Protein AF-A0A9P1CCU6-F1 (afdb_monomer_lite)

pLDDT: mean 73.03, std 17.89, range [38.69, 95.25]

Organism: NCBI:txid2562237

Sequence (335 aa):
MAAMAEAVSPSRELHAPKNREGLMDEKALKRANRLAGVGQSVANMDLKAVADAYKSQAGGSGIESAAVAAAALNAALKAQLHGGNVDTEHCVRMATQEVQKAATKKARQAQGEAVIAARVAEAGYEGQARSEALKVAHDAHFARVMHEKTDRLAEDAATKRALREERAAAAAGRRCLSEARARFARHWPSPAIEAQDDGNLPSLLADDPVVRKARALCSGVAQAVSQLEEQNQLLKSKASLQLMNIPRSEPPRERKSPTPFQGPFDNEVDVGGHAAISICRRNRGFHPRAVLHARRPPGSPPVMEARDKEISALCSVLGSNALTFASSSPPRAAL

Secondary structure (DSSP, 8-state):
--------------------TTS--HHHHHHHHHHHHHHHHHHH--HHHHHHHHHHHH---HHHHHHHHHHHHHHHHHHHHHSSS--HHHHHHHHHHHHHHHHHHHHHHHHHHHHHHHHHHT-SHHHHHHHHHHHHHHHHHHHHHHHHHHHHHHHHHHHHHHHHHHHHHHHHHHHHHHHHHHHHTTT-----------S---GGGGS-HHHHHHHHHHHHHHHHHHHHHHHHHHHHHHHHHHHHTS----------PPPP--------------------------PPPP-----PPTTPPPTTTTHHHHHHHHHHHHTTSSS-----PPP----

Radius of gyration: 42.74 Å; chains: 1; bounding box: 88×95×135 Å

Foldseek 3Di:
DDDDDDPDDPDDPPPDPPDPPDDDPVVVVQVVVLVVVLVVLLVPDPLVVQLVVLCVLQVDDSVVSNVLSVVLSVQLNCCSVPDDPDDSVVSNVRSVVSSVVSRVVSVVVVVVVVVVVVLVVLPDPVSVVVVVVVVVVVVVVVVVVVVVVVVVVVVVVVVVVVVVVVVVVVVVVVVVVVVVCVVCVVPDPDPPPPPDDPDDDDPVVVPPPVVVVVVVVVVVVVVVVVVVVVVVVVVVVVVVVVVVPPPPPDPPDPPPDPDDPDDDDDDDDDDDDDDDDDDDDDDDDDDDDDDPPDDDDPDDDDPPVPPVVVVVVVVVVVVPPPPPPDDDDDDDDDD

Structure (mmCIF, N/CA/C/O backbone):
data_AF-A0A9P1CCU6-F1
#
_entry.id   AF-A0A9P1CCU6-F1
#
loop_
_atom_site.group_PDB
_atom_site.id
_atom_site.type_symbol
_atom_site.label_atom_id
_atom_site.label_alt_id
_atom_site.label_comp_id
_atom_site.label_asym_id
_atom_site.label_entity_id
_atom_site.label_seq_id
_atom_site.pdbx_PDB_ins_code
_atom_site.Cartn_x
_atom_site.Cartn_y
_atom_site.Cartn_z
_atom_site.occupancy
_atom_site.B_iso_or_equiv
_atom_site.auth_seq_id
_atom_site.auth_comp_id
_atom_site.auth_asym_id
_atom_site.auth_atom_id
_atom_site.pdbx_PDB_model_num
ATOM 1 N N . MET A 1 1 ? 15.258 -17.508 60.773 1.00 43.06 1 MET A N 1
ATOM 2 C CA . MET A 1 1 ? 15.039 -16.062 60.978 1.00 43.06 1 MET A CA 1
ATOM 3 C C . MET A 1 1 ? 15.966 -15.311 60.034 1.00 43.06 1 MET A C 1
ATOM 5 O O . MET A 1 1 ? 17.130 -15.130 60.355 1.00 43.06 1 MET A O 1
ATOM 9 N N . ALA A 1 2 ? 15.490 -14.999 58.827 1.00 44.38 2 ALA A N 1
ATOM 10 C CA . ALA A 1 2 ? 16.267 -14.291 57.813 1.00 44.38 2 ALA A CA 1
ATOM 11 C C . ALA A 1 2 ? 15.855 -12.815 57.832 1.00 44.38 2 ALA A C 1
ATOM 13 O O . ALA A 1 2 ? 14.689 -12.500 57.602 1.00 44.38 2 ALA A O 1
ATOM 14 N N . ALA A 1 3 ? 16.799 -11.937 58.169 1.00 50.66 3 ALA A N 1
ATOM 15 C CA . ALA A 1 3 ? 16.608 -10.495 58.165 1.00 50.66 3 ALA A CA 1
ATOM 16 C C . ALA A 1 3 ? 16.526 -10.001 56.714 1.00 50.66 3 ALA A C 1
ATOM 18 O O . ALA A 1 3 ? 17.496 -10.101 55.962 1.00 50.66 3 ALA A O 1
ATOM 19 N N . MET A 1 4 ? 15.358 -9.500 56.313 1.00 51.22 4 MET A N 1
ATOM 20 C CA . MET A 1 4 ? 15.192 -8.806 55.041 1.00 51.22 4 MET A CA 1
ATOM 21 C C . MET A 1 4 ? 15.760 -7.395 55.178 1.00 51.22 4 MET A C 1
ATOM 23 O O . MET A 1 4 ? 15.196 -6.552 55.868 1.00 51.22 4 MET A O 1
ATOM 27 N N . ALA A 1 5 ? 16.908 -7.167 54.543 1.00 54.66 5 ALA A N 1
ATOM 28 C CA . ALA A 1 5 ? 17.497 -5.848 54.393 1.00 54.66 5 ALA A CA 1
ATOM 29 C C . ALA A 1 5 ? 16.659 -5.038 53.392 1.00 54.66 5 ALA A C 1
ATOM 31 O O . ALA A 1 5 ? 16.670 -5.297 52.188 1.00 54.66 5 ALA A O 1
ATOM 32 N N . GLU A 1 6 ? 15.910 -4.076 53.918 1.00 59.91 6 GLU A N 1
ATOM 33 C CA . GLU A 1 6 ? 15.150 -3.089 53.163 1.00 59.91 6 GLU A CA 1
ATOM 34 C C . GLU A 1 6 ? 16.129 -2.122 52.476 1.00 59.91 6 GLU A C 1
ATOM 36 O O . GLU A 1 6 ? 16.766 -1.278 53.106 1.00 59.91 6 GLU A O 1
ATOM 41 N N . ALA A 1 7 ? 16.311 -2.297 51.167 1.00 58.00 7 ALA A N 1
ATOM 42 C CA . ALA A 1 7 ? 17.150 -1.437 50.344 1.00 58.00 7 ALA A CA 1
ATOM 43 C C . ALA A 1 7 ? 16.452 -0.084 50.119 1.00 58.00 7 ALA A C 1
ATOM 45 O O . ALA A 1 7 ? 15.738 0.118 49.134 1.00 58.00 7 ALA A O 1
ATOM 46 N N . VAL A 1 8 ? 16.668 0.852 51.045 1.00 63.44 8 VAL A N 1
ATOM 47 C CA . VAL A 1 8 ? 16.281 2.259 50.898 1.00 63.44 8 VAL A CA 1
ATOM 48 C C . VAL A 1 8 ? 17.060 2.847 49.722 1.00 63.44 8 VAL A C 1
ATOM 50 O O . VAL A 1 8 ? 18.275 3.032 49.774 1.00 63.44 8 VAL A O 1
ATOM 53 N N . SER A 1 9 ? 16.358 3.098 48.620 1.00 64.69 9 SER A N 1
ATOM 54 C CA . SER A 1 9 ? 16.930 3.758 47.446 1.00 64.69 9 SER A CA 1
ATOM 55 C C . SER A 1 9 ? 17.324 5.195 47.812 1.00 64.69 9 SER A C 1
ATOM 57 O O . SER A 1 9 ? 16.513 5.886 48.430 1.00 64.69 9 SER A O 1
ATOM 59 N N . PRO A 1 10 ? 18.523 5.683 47.442 1.00 62.47 10 PRO A N 1
ATOM 60 C CA . PRO A 1 10 ? 18.922 7.051 47.741 1.00 62.47 10 PRO A CA 1
ATOM 61 C C . PRO A 1 10 ? 17.995 8.022 47.007 1.00 62.47 10 PRO A C 1
ATOM 63 O O . PRO A 1 10 ? 17.944 8.054 45.774 1.00 62.47 10 PRO A O 1
ATOM 66 N N . SER A 1 11 ? 17.244 8.799 47.785 1.00 58.31 11 SER A N 1
ATOM 67 C CA . SER A 1 11 ? 16.413 9.902 47.318 1.00 58.31 11 SER A CA 1
ATOM 68 C C . SER A 1 11 ? 17.264 10.836 46.465 1.00 58.31 11 SER A C 1
ATOM 70 O O . SER A 1 11 ? 18.134 11.544 46.963 1.00 58.31 11 SER A O 1
ATOM 72 N N . ARG A 1 12 ? 17.040 10.801 45.152 1.00 60.81 12 ARG A N 1
ATOM 73 C CA . ARG A 1 12 ? 17.699 11.675 44.184 1.00 60.81 12 ARG A CA 1
ATOM 74 C C . ARG A 1 12 ? 17.321 13.113 44.541 1.00 60.81 12 ARG A C 1
ATOM 76 O O . ARG A 1 12 ? 16.176 13.501 44.325 1.00 60.81 12 ARG A O 1
ATOM 83 N N . GLU A 1 13 ? 18.252 13.867 45.124 1.00 59.00 13 GLU A N 1
ATOM 84 C CA . GLU A 1 13 ? 18.048 15.274 45.469 1.00 59.00 13 GLU A CA 1
ATOM 85 C C . GLU A 1 13 ? 17.584 16.030 44.219 1.00 59.00 13 GLU A C 1
ATOM 87 O O . GLU A 1 13 ? 18.320 16.194 43.242 1.00 59.00 13 GLU A O 1
ATOM 92 N N . LEU A 1 14 ? 16.315 16.438 44.220 1.00 60.28 14 LEU A N 1
ATOM 93 C CA . LEU A 1 14 ? 15.752 17.298 43.194 1.00 60.28 14 LEU A CA 1
ATOM 94 C C . LEU A 1 14 ? 16.469 18.642 43.311 1.00 60.28 14 LEU A C 1
ATOM 96 O O . LEU A 1 14 ? 16.149 19.445 44.184 1.00 60.28 14 LEU A O 1
ATOM 100 N N . HIS A 1 15 ? 17.469 18.875 42.458 1.00 61.81 15 HIS A N 1
ATOM 101 C CA . HIS A 1 15 ? 18.104 20.180 42.329 1.00 61.81 15 HIS A CA 1
ATOM 102 C C . HIS A 1 15 ? 17.028 21.235 42.062 1.00 61.81 15 HIS A C 1
ATOM 104 O O . HIS A 1 15 ? 16.491 21.329 40.955 1.00 61.81 15 HIS A O 1
ATOM 110 N N . ALA A 1 16 ? 16.717 22.027 43.089 1.00 58.53 16 ALA A N 1
ATOM 111 C CA . ALA A 1 16 ? 15.874 23.195 42.944 1.00 58.53 16 ALA A CA 1
ATOM 112 C C . ALA A 1 16 ? 16.542 24.138 41.928 1.00 58.53 16 ALA A C 1
ATOM 114 O O . ALA A 1 16 ? 17.744 24.414 42.045 1.00 58.53 16 ALA A O 1
ATOM 115 N N . PRO A 1 17 ? 15.815 24.604 40.899 1.00 61.41 17 PRO A N 1
ATOM 116 C CA . PRO A 1 17 ? 16.376 25.524 39.926 1.00 61.41 17 PRO A CA 1
ATOM 117 C C . PRO A 1 17 ? 16.826 26.792 40.658 1.00 61.41 17 PRO A C 1
ATOM 119 O O . PRO A 1 17 ? 16.026 27.465 41.303 1.00 61.41 17 PRO A O 1
ATOM 122 N N . LYS A 1 18 ? 18.126 27.102 40.585 1.00 63.88 18 LYS A N 1
ATOM 123 C CA . LYS A 1 18 ? 18.688 28.348 41.115 1.00 63.88 18 LYS A CA 1
ATOM 124 C C . LYS A 1 18 ? 18.057 29.512 40.348 1.00 63.88 18 LYS A C 1
ATOM 126 O O . LYS A 1 18 ? 18.453 29.787 39.215 1.00 63.88 18 LYS A O 1
ATOM 131 N N . ASN A 1 19 ? 17.060 30.160 40.946 1.00 53.09 19 ASN A N 1
ATOM 132 C CA . ASN A 1 19 ? 16.452 31.373 40.415 1.00 53.09 19 ASN A CA 1
ATOM 133 C C . ASN A 1 19 ? 17.526 32.467 40.369 1.00 53.09 19 ASN A C 1
ATOM 135 O O . ASN A 1 19 ? 17.957 32.971 41.401 1.00 53.09 19 ASN A O 1
ATOM 139 N N . ARG A 1 20 ? 17.994 32.813 39.165 1.00 56.88 20 ARG A N 1
ATOM 140 C CA . ARG A 1 20 ? 18.755 34.047 38.946 1.00 56.88 20 ARG A CA 1
ATOM 141 C C . ARG A 1 20 ? 17.757 35.198 39.022 1.00 56.88 20 ARG A C 1
ATOM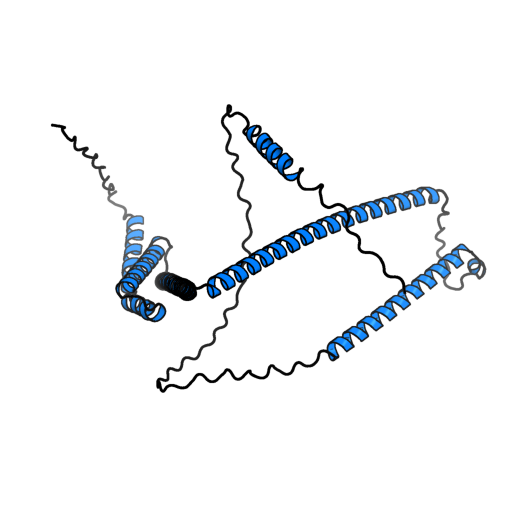 143 O O . ARG A 1 20 ? 17.034 35.456 38.065 1.00 56.88 20 ARG A O 1
ATOM 150 N N . GLU A 1 21 ? 17.683 35.830 40.185 1.00 55.31 21 GLU A N 1
ATOM 151 C CA . GLU A 1 21 ? 16.879 37.026 40.418 1.00 55.31 21 GLU A CA 1
ATOM 152 C C . GLU A 1 21 ? 17.311 38.133 39.443 1.00 55.31 21 GLU A C 1
ATOM 154 O O . GLU A 1 21 ? 18.479 38.515 39.401 1.00 55.31 21 GLU A O 1
ATOM 159 N N . GLY A 1 22 ? 16.379 38.613 38.613 1.00 59.59 22 GLY A N 1
ATOM 160 C CA . GLY A 1 22 ? 16.547 39.866 37.865 1.00 59.59 22 GLY A CA 1
ATOM 161 C C . GLY A 1 22 ? 16.286 39.823 36.358 1.00 59.59 22 GLY A C 1
ATOM 162 O O . GLY A 1 22 ? 16.030 40.873 35.780 1.00 59.59 22 GLY A O 1
ATOM 163 N N . LEU A 1 23 ? 16.273 38.655 35.709 1.00 60.94 23 LEU A N 1
ATOM 164 C CA . LEU A 1 23 ? 15.756 38.527 34.340 1.00 60.94 23 LEU A CA 1
ATOM 165 C C . LEU A 1 23 ? 14.575 37.566 34.355 1.00 60.94 23 LEU A C 1
ATOM 167 O O . LEU A 1 23 ? 14.741 36.393 34.685 1.00 60.94 23 LEU A O 1
ATOM 171 N N . MET A 1 24 ? 13.392 38.061 33.985 1.00 69.44 24 MET A N 1
ATOM 172 C CA . MET A 1 24 ? 12.244 37.213 33.668 1.00 69.44 24 MET A CA 1
ATOM 173 C C . MET A 1 24 ? 12.726 36.092 32.745 1.00 69.44 24 MET A C 1
ATOM 175 O O . MET A 1 24 ? 13.215 36.372 31.651 1.00 69.44 24 MET A O 1
ATOM 179 N N . ASP A 1 25 ? 12.657 34.836 33.198 1.00 79.75 25 ASP A N 1
ATOM 180 C CA . ASP A 1 25 ? 13.112 33.701 32.396 1.00 79.75 25 ASP A CA 1
ATOM 181 C C . ASP A 1 25 ? 12.220 33.629 31.153 1.00 79.75 25 ASP A C 1
ATOM 183 O O . ASP A 1 25 ? 11.098 33.123 31.191 1.00 79.75 25 ASP A O 1
ATOM 187 N N . GLU A 1 26 ? 12.701 34.166 30.030 1.00 81.25 26 GLU A N 1
ATOM 188 C CA . GLU A 1 26 ? 11.967 34.186 28.766 1.00 81.25 26 GLU A CA 1
ATOM 189 C C . GLU A 1 26 ? 11.510 32.781 28.362 1.00 81.25 26 GLU A C 1
ATOM 191 O O . GLU A 1 26 ? 10.487 32.616 27.695 1.00 81.25 26 GLU A O 1
ATOM 196 N N . LYS A 1 27 ? 12.247 31.740 28.775 1.00 82.00 27 LYS A N 1
ATOM 197 C CA . LYS A 1 27 ? 11.853 30.349 28.546 1.00 82.00 27 LYS A CA 1
ATOM 198 C C . LYS A 1 27 ? 10.695 29.952 29.455 1.00 82.00 27 LYS A C 1
ATOM 200 O O . LYS A 1 27 ? 9.815 29.223 29.003 1.00 82.00 27 LYS A O 1
ATOM 205 N N . ALA A 1 28 ? 10.661 30.412 30.705 1.00 83.69 28 ALA A N 1
ATOM 206 C CA . ALA A 1 28 ? 9.509 30.239 31.588 1.00 83.69 28 ALA A CA 1
ATOM 207 C C . ALA A 1 28 ? 8.274 30.961 31.040 1.00 83.69 28 ALA A C 1
ATOM 209 O O . ALA A 1 28 ? 7.230 30.327 30.946 1.00 83.69 28 ALA A O 1
ATOM 210 N N . LEU A 1 29 ? 8.399 32.204 30.567 1.00 84.62 29 LEU A N 1
ATOM 211 C CA . LEU A 1 29 ? 7.289 32.938 29.943 1.00 84.62 29 LEU A CA 1
ATOM 212 C C . LEU A 1 29 ? 6.787 32.255 28.663 1.00 84.62 29 LEU A C 1
ATOM 214 O O . LEU A 1 29 ? 5.587 32.047 28.499 1.00 84.62 29 LEU A O 1
ATOM 218 N N . LYS A 1 30 ? 7.690 31.806 27.780 1.00 84.69 30 LYS A N 1
ATOM 219 C CA . LYS A 1 30 ? 7.317 31.033 26.579 1.00 84.69 30 LYS A CA 1
ATOM 220 C C . LYS A 1 30 ? 6.617 29.720 26.938 1.00 84.69 30 LYS A C 1
ATOM 222 O O . LYS A 1 30 ? 5.667 29.336 26.263 1.00 84.69 30 LYS A O 1
ATOM 227 N N . ARG A 1 31 ? 7.056 29.030 27.996 1.00 83.75 31 ARG A N 1
ATOM 228 C CA . ARG A 1 31 ? 6.389 27.818 28.501 1.00 83.75 31 ARG A CA 1
ATOM 229 C C . ARG A 1 31 ? 5.025 28.130 29.111 1.00 83.75 31 ARG A C 1
ATOM 231 O O . ARG A 1 31 ? 4.075 27.429 28.790 1.00 83.75 31 ARG A O 1
ATOM 238 N N . ALA A 1 32 ? 4.913 29.176 29.924 1.00 85.38 32 ALA A N 1
ATOM 239 C CA . ALA A 1 32 ? 3.657 29.608 30.528 1.00 85.38 32 ALA A CA 1
ATOM 240 C C . ALA A 1 32 ? 2.622 29.968 29.453 1.00 85.38 32 ALA A C 1
ATOM 242 O O . ALA A 1 32 ? 1.506 29.464 29.497 1.00 85.38 32 ALA A O 1
ATOM 243 N N . ASN A 1 33 ? 3.018 30.718 28.420 1.00 85.06 33 ASN A N 1
ATOM 244 C CA . ASN A 1 33 ? 2.139 31.053 27.296 1.00 85.06 33 ASN A CA 1
ATOM 245 C C . ASN A 1 33 ? 1.720 29.813 26.490 1.00 85.06 33 ASN A C 1
ATOM 247 O O . ASN A 1 33 ? 0.566 29.706 26.080 1.00 85.06 33 ASN A O 1
ATOM 251 N N . ARG A 1 34 ? 2.620 28.834 26.305 1.00 84.00 34 ARG A N 1
ATOM 252 C CA . ARG A 1 34 ? 2.262 27.545 25.686 1.00 84.00 34 ARG A CA 1
ATOM 253 C C . ARG A 1 34 ? 1.259 26.770 26.534 1.00 84.00 34 ARG A C 1
ATOM 255 O O . ARG A 1 34 ? 0.297 26.250 25.984 1.00 84.00 34 ARG A O 1
ATOM 262 N N . LEU A 1 35 ? 1.459 26.711 27.850 1.00 85.12 35 LEU A N 1
ATOM 263 C CA . LEU A 1 35 ? 0.546 26.035 28.776 1.00 85.12 35 LEU A CA 1
ATOM 264 C C . LEU A 1 35 ? -0.816 26.740 28.862 1.00 85.12 35 LEU A C 1
ATOM 266 O O . LEU A 1 35 ? -1.840 26.066 28.914 1.00 85.12 35 LEU A O 1
ATOM 270 N N . ALA A 1 36 ? -0.849 28.071 28.793 1.00 85.69 36 ALA A N 1
ATOM 271 C CA . ALA A 1 36 ? -2.092 28.832 28.701 1.00 85.69 36 ALA A CA 1
ATOM 272 C C . ALA A 1 36 ? -2.843 28.513 27.395 1.00 85.69 36 ALA A C 1
ATOM 274 O O . ALA A 1 36 ? -4.033 28.206 27.423 1.00 85.69 36 ALA A O 1
ATOM 275 N N . GLY A 1 37 ? -2.130 28.476 26.262 1.00 82.12 37 GLY A N 1
ATOM 276 C CA . GLY A 1 37 ? -2.695 28.066 24.972 1.00 82.12 37 GLY A CA 1
ATOM 277 C C . GLY A 1 37 ? -3.201 26.618 24.965 1.00 82.12 37 GLY A C 1
ATOM 278 O O . GLY A 1 37 ? -4.252 26.334 24.393 1.00 82.12 37 GLY A O 1
ATOM 279 N N . VAL A 1 38 ? -2.500 25.709 25.652 1.00 84.25 38 VAL A N 1
ATOM 280 C CA . VAL A 1 38 ? -2.971 24.339 25.907 1.00 84.25 38 VAL A CA 1
ATOM 281 C C . VAL A 1 38 ? -4.301 24.355 26.664 1.00 84.25 38 VAL A C 1
ATOM 283 O O . VAL A 1 38 ? -5.242 23.698 26.228 1.00 84.25 38 VAL A O 1
ATOM 286 N N . GLY A 1 39 ? -4.397 25.116 27.759 1.00 85.00 39 GLY A N 1
ATOM 287 C CA . GLY A 1 39 ? -5.622 25.219 28.556 1.00 85.00 39 GLY A CA 1
ATOM 288 C C . GLY A 1 39 ? -6.813 25.708 27.734 1.00 85.00 39 GLY A C 1
ATOM 289 O O . GLY A 1 39 ? -7.892 25.127 27.810 1.00 85.00 39 GLY A O 1
ATOM 290 N N . GLN A 1 40 ? -6.598 26.706 26.876 1.00 84.56 40 GLN A N 1
ATOM 291 C CA . GLN A 1 40 ? -7.646 27.231 26.001 1.00 84.56 40 GLN A CA 1
ATOM 292 C C . GLN A 1 40 ? -8.054 26.242 24.900 1.00 84.56 40 GLN A C 1
ATOM 294 O O . GLN A 1 40 ? -9.236 26.098 24.604 1.00 84.56 40 GLN A O 1
ATOM 299 N N . SER A 1 41 ? -7.094 25.514 24.326 1.00 81.69 41 SER A N 1
ATOM 300 C CA . SER A 1 41 ? -7.364 24.452 23.349 1.00 81.69 41 SER A CA 1
ATOM 301 C C . SER A 1 41 ? -8.190 23.313 23.960 1.00 81.69 41 SER A C 1
ATOM 303 O O . SER A 1 41 ? -9.173 22.878 23.366 1.00 81.69 41 SER A O 1
ATOM 305 N N . VAL A 1 42 ? -7.852 22.885 25.183 1.00 85.56 42 VAL A N 1
ATOM 306 C CA . VAL A 1 42 ? -8.614 21.865 25.922 1.00 85.56 42 VAL A CA 1
ATOM 307 C C . VAL A 1 42 ? -10.014 22.364 26.278 1.00 85.56 42 VAL A C 1
ATOM 309 O O . VAL A 1 42 ? -10.969 21.613 26.117 1.00 85.56 42 VAL A O 1
ATOM 312 N N . ALA A 1 43 ? -10.154 23.621 26.710 1.00 86.56 43 ALA A N 1
ATOM 313 C CA . ALA A 1 43 ? -11.454 24.214 27.030 1.00 86.56 43 ALA A CA 1
ATOM 314 C C . ALA A 1 43 ? -12.381 24.314 25.806 1.00 86.56 43 ALA A C 1
ATOM 316 O O . ALA A 1 43 ? -13.592 24.166 25.939 1.00 86.56 43 ALA A O 1
ATOM 317 N N . ASN A 1 44 ? -11.815 24.525 24.616 1.00 86.31 44 ASN A N 1
ATOM 318 C CA . ASN A 1 44 ? -12.568 24.614 23.365 1.00 86.31 44 ASN A CA 1
ATOM 319 C C . ASN A 1 44 ? -12.892 23.243 22.744 1.00 86.31 44 ASN A C 1
ATOM 321 O O . ASN A 1 44 ? -13.676 23.171 21.798 1.00 86.31 44 ASN A O 1
ATOM 325 N N . MET A 1 45 ? -12.285 22.153 23.224 1.00 86.94 45 MET A N 1
ATOM 326 C CA . MET A 1 45 ? -12.586 20.809 22.737 1.00 86.94 45 MET A CA 1
ATOM 327 C C . MET A 1 45 ? -13.839 20.256 23.415 1.00 86.94 45 MET A C 1
ATOM 329 O O . MET A 1 45 ? -13.820 19.900 24.593 1.00 86.94 45 MET A O 1
ATOM 333 N N . ASP A 1 46 ? -14.905 20.074 22.639 1.00 92.06 46 ASP A N 1
ATOM 334 C CA . ASP A 1 46 ? -16.084 19.343 23.096 1.00 92.06 46 ASP A CA 1
ATOM 335 C C . ASP A 1 46 ? -15.810 17.827 23.112 1.00 92.06 46 ASP A C 1
ATOM 337 O O . ASP A 1 46 ? -16.035 17.096 22.142 1.00 92.06 46 ASP A O 1
ATOM 341 N N . LEU A 1 47 ? -15.283 17.345 24.241 1.00 89.75 47 LEU A N 1
ATOM 342 C CA . LEU A 1 47 ? -14.999 15.923 24.463 1.00 89.75 47 LEU A CA 1
ATOM 343 C C . LEU A 1 47 ? -16.260 15.057 24.406 1.00 89.75 47 LEU A C 1
ATOM 345 O O . LEU A 1 47 ? -16.165 13.876 24.065 1.00 89.75 47 LEU A O 1
ATOM 349 N N . LYS A 1 48 ? -17.428 15.630 24.720 1.00 92.50 48 LYS A N 1
ATOM 350 C CA . LYS A 1 48 ? -18.706 14.923 24.660 1.00 92.50 48 LYS A CA 1
ATOM 351 C C . LYS A 1 48 ? -19.104 14.699 23.206 1.00 92.50 48 LYS A C 1
ATOM 353 O O . LYS A 1 48 ? -19.346 13.556 22.832 1.00 92.50 48 LYS A O 1
ATOM 358 N N . ALA A 1 49 ? -19.040 15.734 22.370 1.00 90.75 49 ALA A N 1
ATOM 359 C CA . ALA A 1 49 ? -19.277 15.595 20.934 1.00 90.75 49 ALA A CA 1
ATOM 360 C C . ALA A 1 49 ? -18.299 14.607 20.276 1.00 90.75 49 ALA A C 1
ATOM 362 O O . ALA A 1 49 ? -18.700 13.811 19.429 1.00 90.75 49 ALA A O 1
ATOM 363 N N . VAL A 1 50 ? -17.025 14.599 20.689 1.00 88.44 50 VAL A N 1
ATOM 364 C CA . VAL A 1 50 ? -16.034 13.621 20.206 1.00 88.44 50 VAL A CA 1
ATOM 365 C C . VAL A 1 50 ? -16.405 12.187 20.603 1.00 88.44 50 VAL A C 1
ATOM 367 O O . VAL A 1 50 ? -16.317 11.274 19.776 1.00 88.44 50 VAL A O 1
ATOM 370 N N . ALA A 1 51 ? -16.827 11.976 21.851 1.00 90.56 51 ALA A N 1
ATOM 371 C CA . ALA A 1 51 ? -17.268 10.671 22.333 1.00 90.56 51 ALA A CA 1
ATOM 372 C C . ALA A 1 51 ? -18.541 10.196 21.609 1.00 90.56 51 ALA A C 1
ATOM 374 O O . ALA A 1 51 ? -18.602 9.044 21.173 1.00 90.56 51 ALA A O 1
ATOM 375 N N . ASP A 1 52 ? -19.516 11.088 21.421 1.00 91.00 52 ASP A N 1
ATOM 376 C CA . ASP A 1 52 ? -20.776 10.807 20.729 1.00 91.00 52 ASP A CA 1
ATOM 377 C C . ASP A 1 52 ? -20.546 10.507 19.239 1.00 91.00 52 ASP A C 1
ATOM 379 O O . ASP A 1 52 ? -21.115 9.552 18.706 1.00 91.00 52 ASP A O 1
ATOM 383 N N . ALA A 1 53 ? -19.643 11.241 18.578 1.00 89.31 53 ALA A N 1
ATOM 384 C CA . ALA A 1 53 ? -19.245 10.981 17.195 1.00 89.31 53 ALA A CA 1
ATOM 385 C C . ALA A 1 53 ? -18.561 9.616 17.031 1.00 89.31 53 ALA A C 1
ATOM 387 O O . ALA A 1 53 ? -18.813 8.904 16.061 1.00 89.31 53 ALA A O 1
ATOM 388 N N . TYR A 1 54 ? -17.716 9.207 17.982 1.00 91.19 54 TYR A N 1
ATOM 389 C CA . TYR A 1 54 ? -17.136 7.863 17.957 1.00 91.19 54 TYR A CA 1
ATOM 390 C C . TYR A 1 54 ? -18.204 6.786 18.182 1.00 91.19 54 TYR A C 1
ATOM 392 O O . TYR A 1 54 ? -18.208 5.758 17.501 1.00 91.19 54 TYR A O 1
ATOM 400 N N . LYS A 1 55 ? -19.132 7.020 19.116 1.00 91.94 55 LYS A N 1
ATOM 401 C CA . LYS A 1 55 ? -20.217 6.088 19.426 1.00 91.94 55 LYS A CA 1
ATOM 402 C C . LYS A 1 55 ? -21.137 5.868 18.224 1.00 91.94 55 LYS A C 1
ATOM 404 O O . LYS A 1 55 ? -21.468 4.721 17.937 1.00 91.94 55 LYS A O 1
ATOM 409 N N . SER A 1 56 ? -21.496 6.928 17.496 1.00 90.75 56 SER A N 1
ATOM 410 C CA . SER A 1 56 ? -22.327 6.826 16.290 1.00 90.75 56 SER A CA 1
ATOM 411 C C . SER A 1 56 ? -21.602 6.153 15.121 1.00 90.75 56 SER A C 1
ATOM 413 O O . SER A 1 56 ? -22.213 5.378 14.394 1.00 90.75 56 SER A O 1
ATOM 415 N N . GLN A 1 57 ? -20.297 6.391 14.957 1.00 88.50 57 GLN A N 1
ATOM 416 C CA . GLN A 1 57 ? -19.522 5.838 13.839 1.00 88.50 57 GLN A CA 1
ATOM 417 C C . GLN A 1 57 ? -19.083 4.385 14.045 1.00 88.50 57 GLN A C 1
ATOM 419 O O . GLN A 1 57 ? -19.039 3.616 13.088 1.00 88.50 57 GLN A O 1
ATOM 424 N N . ALA A 1 58 ? -18.696 4.015 15.266 1.00 87.81 58 ALA A N 1
ATOM 425 C CA . ALA A 1 58 ? -18.075 2.722 15.557 1.00 87.81 58 ALA A CA 1
ATOM 426 C C . ALA A 1 58 ? -18.957 1.787 16.400 1.00 87.81 58 ALA A C 1
ATOM 428 O O . ALA A 1 58 ? -18.547 0.656 16.657 1.00 87.81 58 ALA A O 1
ATOM 429 N N . GLY A 1 59 ? -20.127 2.246 16.868 1.00 86.75 59 GLY A N 1
ATOM 430 C CA . GLY A 1 59 ? -21.012 1.465 17.743 1.00 86.75 59 GLY A CA 1
ATOM 431 C C . GLY A 1 59 ? -20.378 1.096 19.091 1.00 86.75 59 GLY A C 1
ATOM 432 O O . GLY A 1 59 ? -20.772 0.112 19.712 1.00 86.75 59 GLY A O 1
ATOM 433 N N . GLY A 1 60 ? -19.348 1.836 19.519 1.00 82.06 60 GLY A N 1
ATOM 434 C CA . GLY A 1 60 ? -18.550 1.515 20.702 1.00 82.06 60 GLY A CA 1
ATOM 435 C C . GLY A 1 60 ? -19.306 1.684 22.022 1.00 82.06 60 GLY A C 1
ATOM 436 O O . GLY A 1 60 ? -20.270 2.446 22.129 1.00 82.06 60 GLY A O 1
ATOM 437 N N . SER A 1 61 ? -18.836 0.994 23.063 1.00 89.56 61 SER A N 1
ATOM 438 C CA . SER A 1 61 ? -19.361 1.171 24.422 1.00 89.56 61 SER A CA 1
ATOM 439 C C . SER A 1 61 ? -18.974 2.542 24.996 1.00 89.56 61 SER A C 1
ATOM 441 O O . SER A 1 61 ? -18.007 3.164 24.552 1.00 89.56 61 SER A O 1
ATOM 443 N N . GLY A 1 62 ? -19.691 3.009 26.026 1.00 89.19 62 GLY A N 1
ATOM 444 C CA . GLY A 1 62 ? -19.397 4.297 26.677 1.00 89.19 62 GLY A CA 1
ATOM 445 C C . GLY A 1 62 ? -17.965 4.402 27.228 1.00 89.19 62 GLY A C 1
ATOM 446 O O . GLY A 1 62 ? -17.367 5.477 27.244 1.00 89.19 62 GLY A O 1
ATOM 447 N N . ILE A 1 63 ? -17.387 3.266 27.627 1.00 91.50 63 ILE A N 1
ATOM 448 C CA . ILE A 1 63 ? -16.006 3.176 28.119 1.00 91.50 63 ILE A CA 1
ATOM 449 C C . ILE A 1 63 ? -15.017 3.388 26.966 1.00 91.50 63 ILE A C 1
ATOM 451 O O . ILE A 1 63 ? -14.023 4.098 27.111 1.00 91.50 63 ILE A O 1
ATOM 455 N N . GLU A 1 64 ? -15.302 2.821 25.794 1.00 89.31 64 GLU A N 1
ATOM 456 C CA . GLU A 1 64 ? -14.457 2.987 24.611 1.00 89.31 64 GLU A CA 1
ATOM 457 C C . GLU A 1 64 ? -14.519 4.406 24.058 1.00 89.31 64 GLU A C 1
ATOM 459 O O . GLU A 1 64 ? -13.480 4.972 23.723 1.00 89.31 64 GLU A O 1
ATOM 464 N N . SER A 1 65 ? -15.708 5.014 24.016 1.00 89.19 65 SER A N 1
ATOM 465 C CA . SER A 1 65 ? -15.843 6.411 23.599 1.00 89.19 65 SER A CA 1
ATOM 466 C C . SER A 1 65 ? -15.086 7.355 24.535 1.00 89.19 65 SER A C 1
ATOM 468 O O . SER A 1 65 ? -14.425 8.278 24.063 1.00 89.19 65 SER A O 1
ATOM 470 N N . ALA A 1 66 ? -15.096 7.091 25.848 1.00 91.38 66 ALA A N 1
ATOM 471 C CA . ALA A 1 66 ? -14.311 7.855 26.816 1.00 91.38 66 ALA A CA 1
ATOM 472 C C . ALA A 1 66 ? -12.796 7.675 26.606 1.00 91.38 66 ALA A C 1
ATOM 474 O O . ALA A 1 66 ? -12.045 8.652 26.630 1.00 91.38 66 ALA A O 1
ATOM 475 N N . ALA A 1 67 ? -12.337 6.448 26.336 1.00 90.06 67 ALA A N 1
ATOM 476 C CA . ALA A 1 67 ? -10.931 6.175 26.040 1.00 90.06 67 ALA A CA 1
ATOM 477 C C . ALA A 1 67 ? -10.461 6.878 24.752 1.00 90.06 67 ALA A C 1
ATOM 479 O O . ALA A 1 67 ? -9.352 7.415 24.706 1.00 90.06 67 ALA A O 1
ATOM 480 N N . VAL A 1 68 ? -11.307 6.924 23.720 1.00 89.88 68 VAL A N 1
ATOM 481 C CA . VAL A 1 68 ? -11.013 7.629 22.464 1.00 89.88 68 VAL A CA 1
ATOM 482 C C . VAL A 1 68 ? -11.010 9.143 22.660 1.00 89.88 68 VAL A C 1
ATOM 484 O O . VAL A 1 68 ? -10.102 9.803 22.160 1.00 89.88 68 VAL A O 1
ATOM 487 N N . ALA A 1 69 ? -11.941 9.698 23.439 1.00 90.69 69 ALA A N 1
ATOM 488 C CA . ALA A 1 69 ? -11.923 11.115 23.799 1.00 90.69 69 ALA A CA 1
ATOM 489 C C . ALA A 1 69 ? -10.642 11.489 24.570 1.00 90.69 69 ALA A C 1
ATOM 491 O O . ALA A 1 69 ? -9.995 12.489 24.253 1.00 90.69 69 ALA A O 1
ATOM 492 N N . ALA A 1 70 ? -10.204 10.644 25.510 1.00 91.19 70 ALA A N 1
ATOM 493 C CA . ALA A 1 70 ? -8.939 10.829 26.221 1.00 91.19 70 ALA A CA 1
ATOM 494 C C . ALA A 1 70 ? -7.718 10.734 25.284 1.00 91.19 70 ALA A C 1
ATOM 496 O O . ALA A 1 70 ? -6.766 11.507 25.412 1.00 91.19 70 ALA A O 1
ATOM 497 N N . ALA A 1 71 ? -7.733 9.818 24.312 1.00 89.56 71 ALA A N 1
ATOM 498 C CA . ALA A 1 71 ? -6.682 9.711 23.300 1.00 89.56 71 ALA A CA 1
ATOM 499 C C . ALA A 1 71 ? -6.642 10.940 22.374 1.00 89.56 71 ALA A C 1
ATOM 501 O O . ALA A 1 71 ? -5.559 11.454 22.090 1.00 89.56 71 ALA A O 1
ATOM 502 N N . ALA A 1 72 ? -7.806 11.445 21.959 1.00 89.56 72 ALA A N 1
ATOM 503 C CA . ALA A 1 72 ? -7.949 12.644 21.139 1.00 89.56 72 ALA A CA 1
ATOM 504 C C . ALA A 1 72 ? -7.428 13.893 21.869 1.00 89.56 72 ALA A C 1
ATOM 506 O O . ALA A 1 72 ? -6.661 14.667 21.297 1.00 89.56 72 ALA A O 1
ATOM 507 N N . LEU A 1 73 ? -7.758 14.038 23.157 1.00 91.00 73 LEU A N 1
ATOM 508 C CA . LEU A 1 73 ? -7.215 15.090 24.016 1.00 91.00 73 LEU A CA 1
ATOM 509 C C . LEU A 1 73 ? -5.693 14.972 24.139 1.00 91.00 73 LEU A C 1
ATOM 511 O O . LEU A 1 73 ? -4.977 15.942 23.913 1.00 91.00 73 LEU A O 1
ATOM 515 N N . ASN A 1 74 ? -5.170 13.774 24.409 1.00 91.81 74 ASN A N 1
ATOM 516 C CA . ASN A 1 74 ? -3.724 13.549 24.477 1.00 91.81 74 ASN A CA 1
ATOM 517 C C . ASN A 1 74 ? -3.012 13.876 23.155 1.00 91.81 74 ASN A C 1
ATOM 519 O O . ASN A 1 74 ? -1.868 14.333 23.166 1.00 91.81 74 ASN A O 1
ATOM 523 N N . ALA A 1 75 ? -3.665 13.656 22.016 1.00 87.88 75 ALA A N 1
ATOM 524 C CA . ALA A 1 75 ? -3.135 14.017 20.707 1.00 87.88 75 ALA A CA 1
ATOM 525 C C . ALA A 1 75 ? -3.116 15.533 20.482 1.00 87.88 75 ALA A C 1
ATOM 527 O O . ALA A 1 75 ? -2.107 16.056 20.006 1.00 87.88 75 ALA A O 1
ATOM 528 N N . ALA A 1 76 ? -4.175 16.242 20.884 1.00 87.44 76 ALA A N 1
ATOM 529 C CA . ALA A 1 76 ? -4.216 17.703 20.869 1.00 87.44 76 ALA A CA 1
ATOM 530 C C . ALA A 1 76 ? -3.129 18.307 21.773 1.00 87.44 76 ALA A C 1
ATOM 532 O O . ALA A 1 76 ? -2.354 19.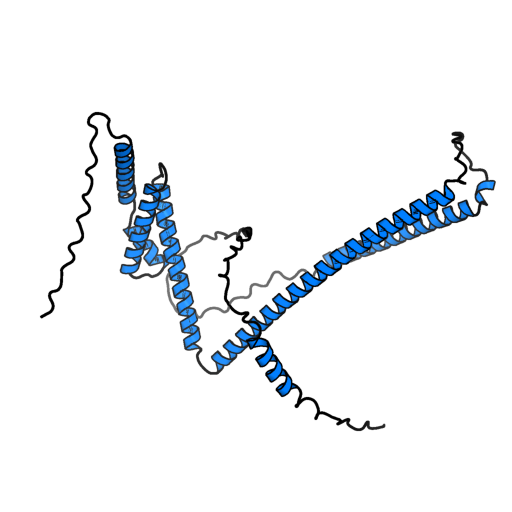153 21.328 1.00 87.44 76 ALA A O 1
ATOM 533 N N . LEU A 1 77 ? -2.987 17.797 23.003 1.00 89.31 77 LEU A N 1
ATOM 534 C CA . LEU A 1 77 ? -1.921 18.197 23.927 1.00 89.31 77 LEU A CA 1
ATOM 535 C C . LEU A 1 77 ? -0.533 17.979 23.319 1.00 89.31 77 LEU A C 1
ATOM 537 O O . LEU A 1 77 ? 0.324 18.860 23.368 1.00 89.31 77 LEU A O 1
ATOM 541 N N . LYS A 1 78 ? -0.302 16.813 22.705 1.00 90.12 78 LYS A N 1
ATOM 542 C CA . LYS A 1 78 ? 0.971 16.513 22.039 1.00 90.12 78 LYS A CA 1
ATOM 543 C C . LYS A 1 78 ? 1.247 17.471 20.886 1.00 90.12 78 LYS A C 1
ATOM 545 O O . LYS A 1 78 ? 2.382 17.931 20.781 1.00 90.12 78 LYS A O 1
ATOM 550 N N . ALA A 1 79 ? 0.248 17.790 20.065 1.00 86.88 79 ALA A N 1
ATOM 551 C CA . ALA A 1 79 ? 0.395 18.742 18.967 1.00 86.88 79 ALA A CA 1
ATOM 552 C C . ALA A 1 79 ? 0.807 20.132 19.479 1.00 86.88 79 ALA A C 1
ATOM 554 O O . ALA A 1 79 ? 1.748 20.717 18.944 1.00 86.88 79 ALA A O 1
ATOM 555 N N . GLN A 1 80 ? 0.185 20.603 20.562 1.00 86.56 80 GLN A N 1
ATOM 556 C CA . GLN A 1 80 ? 0.474 21.913 21.150 1.00 86.56 80 GLN A CA 1
ATOM 557 C C . GLN A 1 80 ? 1.837 21.977 21.856 1.00 86.56 80 GLN A C 1
ATOM 559 O O . GLN A 1 80 ? 2.487 23.019 21.872 1.00 86.56 80 GLN A O 1
ATOM 564 N N . LEU A 1 81 ? 2.287 20.869 22.450 1.00 86.31 81 LEU A N 1
ATOM 565 C CA . LEU A 1 81 ? 3.566 20.818 23.166 1.00 86.31 81 LEU A CA 1
ATOM 566 C C . LEU A 1 81 ? 4.777 20.626 22.238 1.00 86.31 81 LEU A C 1
ATOM 568 O O . LEU A 1 81 ? 5.879 21.039 22.605 1.00 86.31 81 LEU A O 1
ATOM 572 N N . HIS A 1 82 ? 4.592 20.009 21.064 1.00 83.25 82 HIS A N 1
ATOM 573 C CA . HIS A 1 82 ? 5.689 19.649 20.150 1.00 83.25 82 HIS A CA 1
ATOM 574 C C . HIS A 1 82 ? 5.755 20.501 18.870 1.00 83.25 82 HIS A C 1
ATOM 576 O O . HIS A 1 82 ? 6.801 20.516 18.222 1.00 83.25 82 HIS A O 1
ATOM 582 N N . GLY A 1 83 ? 4.682 21.203 18.490 1.00 66.94 83 GLY A N 1
ATOM 583 C CA . GLY A 1 83 ? 4.693 22.183 17.399 1.00 66.94 83 GLY A CA 1
ATOM 584 C C . GLY A 1 83 ? 5.045 23.592 17.890 1.00 66.94 83 GLY A C 1
ATOM 585 O O . GLY A 1 83 ? 5.121 23.838 19.089 1.00 66.94 83 GLY A O 1
ATOM 586 N N . GLY A 1 84 ? 5.316 24.524 16.972 1.00 75.19 84 GLY A N 1
ATOM 587 C CA . GLY A 1 84 ? 5.540 25.943 17.290 1.00 75.19 84 GLY A CA 1
ATOM 588 C C . GLY A 1 84 ? 4.276 26.642 17.815 1.00 75.19 84 GLY A C 1
ATOM 589 O O . GLY A 1 84 ? 3.496 26.055 18.553 1.00 75.19 84 GLY A O 1
ATOM 590 N N . ASN A 1 85 ? 4.040 27.901 17.438 1.00 74.19 85 ASN A N 1
ATOM 591 C CA . ASN A 1 85 ? 2.703 28.480 17.608 1.00 74.19 85 ASN A CA 1
ATOM 592 C C . ASN A 1 85 ? 1.749 27.711 16.686 1.00 74.19 85 ASN A C 1
ATOM 594 O O . ASN A 1 85 ? 1.723 27.943 15.482 1.00 74.19 85 ASN A O 1
ATOM 598 N N . VAL A 1 86 ? 1.075 26.713 17.248 1.00 77.69 86 VAL A N 1
ATOM 599 C CA . VAL A 1 86 ? 0.106 25.870 16.559 1.00 77.69 86 VAL A CA 1
ATOM 600 C C . VAL A 1 86 ? -1.274 26.458 16.816 1.00 77.69 86 VAL A C 1
ATOM 602 O O . VAL A 1 86 ? -1.646 26.688 17.969 1.00 77.69 86 VAL A O 1
ATOM 605 N N . ASP A 1 87 ? -2.016 26.702 15.739 1.00 84.12 87 ASP A N 1
ATOM 606 C CA . ASP A 1 87 ? -3.382 27.207 15.819 1.00 84.12 87 ASP A CA 1
ATOM 607 C C . ASP A 1 87 ? -4.304 26.190 16.504 1.00 84.12 87 ASP A C 1
ATOM 609 O O . ASP A 1 87 ? -4.126 24.970 16.402 1.00 84.12 87 ASP A O 1
ATOM 613 N N . THR A 1 88 ? -5.333 26.688 17.186 1.00 80.25 88 THR A N 1
ATOM 614 C CA . THR A 1 88 ? -6.351 25.862 17.854 1.00 80.25 88 THR A CA 1
ATOM 615 C C . THR A 1 88 ? -7.008 24.876 16.882 1.00 80.25 88 THR A C 1
ATOM 617 O O . THR A 1 88 ? -7.207 23.708 17.221 1.00 80.25 88 THR A O 1
ATOM 620 N N . GLU A 1 89 ? -7.242 25.294 15.637 1.00 84.94 89 GLU A N 1
ATOM 621 C CA . GLU A 1 89 ? -7.781 24.450 14.565 1.00 84.94 89 GLU A CA 1
ATOM 622 C C . GLU A 1 89 ? -6.892 23.240 14.257 1.00 84.94 89 GLU A C 1
ATOM 624 O O . GLU A 1 89 ? -7.379 22.128 14.029 1.00 84.94 89 GLU A O 1
ATOM 629 N N . HIS A 1 90 ? -5.570 23.416 14.297 1.00 85.62 90 HIS A N 1
ATOM 630 C CA . HIS A 1 90 ? -4.633 22.325 14.064 1.00 85.62 90 HIS A CA 1
ATOM 631 C C . HIS A 1 90 ? -4.717 21.274 15.182 1.00 85.62 90 HIS A C 1
ATOM 633 O O . HIS A 1 90 ? -4.640 20.075 14.902 1.00 85.62 90 HIS A O 1
ATOM 639 N N . CYS A 1 91 ? -4.916 21.691 16.436 1.00 82.12 91 CYS A N 1
ATOM 640 C CA . CYS A 1 91 ? -5.126 20.772 17.559 1.00 82.12 91 CYS A CA 1
ATOM 641 C C . CYS A 1 91 ? -6.414 19.956 17.401 1.00 82.12 91 CYS A C 1
ATOM 643 O O . CYS A 1 91 ? -6.377 18.730 17.527 1.00 82.12 91 CYS A O 1
ATOM 645 N N . VAL A 1 92 ? -7.522 20.612 17.043 1.00 84.19 92 VAL A N 1
ATOM 646 C CA . VAL A 1 92 ? -8.813 19.949 16.782 1.00 84.19 92 VAL A CA 1
ATOM 647 C C . VAL A 1 92 ? -8.696 18.965 15.614 1.00 84.19 92 VAL A C 1
ATOM 649 O O . VAL A 1 92 ? -9.189 17.836 15.682 1.00 84.19 92 VAL A O 1
ATOM 652 N N . ARG A 1 93 ? -7.964 19.326 14.557 1.00 88.06 93 ARG A N 1
ATOM 653 C CA . ARG A 1 93 ? -7.694 18.428 13.428 1.00 88.06 93 ARG A CA 1
ATOM 654 C C . ARG A 1 93 ? -6.891 17.188 13.835 1.00 88.06 93 ARG A C 1
ATOM 656 O O . ARG A 1 93 ? -7.189 16.090 13.378 1.00 88.06 93 ARG A O 1
ATOM 663 N N . MET A 1 94 ? -5.882 17.328 14.695 1.00 85.94 94 MET A N 1
ATOM 664 C CA . MET A 1 94 ? -5.124 16.171 15.191 1.00 85.94 94 MET A CA 1
ATOM 665 C C . MET A 1 94 ? -5.978 15.276 16.100 1.00 85.94 94 MET A C 1
ATOM 667 O O . MET A 1 94 ? -5.904 14.052 15.990 1.00 85.94 94 MET A O 1
ATOM 671 N N . ALA A 1 95 ? -6.827 15.870 16.943 1.00 83.50 95 ALA A N 1
ATOM 672 C CA . ALA A 1 95 ? -7.777 15.142 17.780 1.00 83.50 95 ALA A CA 1
ATOM 673 C C . ALA A 1 95 ? -8.767 14.322 16.934 1.00 83.50 95 ALA A C 1
ATOM 675 O O . ALA A 1 95 ? -8.899 13.115 17.126 1.00 83.50 95 ALA A O 1
ATOM 676 N N . THR A 1 96 ? -9.405 14.948 15.943 1.00 87.44 96 THR A N 1
ATOM 677 C CA . THR A 1 96 ? -10.351 14.281 15.027 1.00 87.44 96 THR A CA 1
ATOM 678 C C . THR A 1 96 ? -9.693 13.183 14.190 1.00 87.44 96 THR A C 1
ATOM 680 O O . THR A 1 96 ? -10.285 12.120 14.006 1.00 87.44 96 THR A O 1
ATOM 683 N 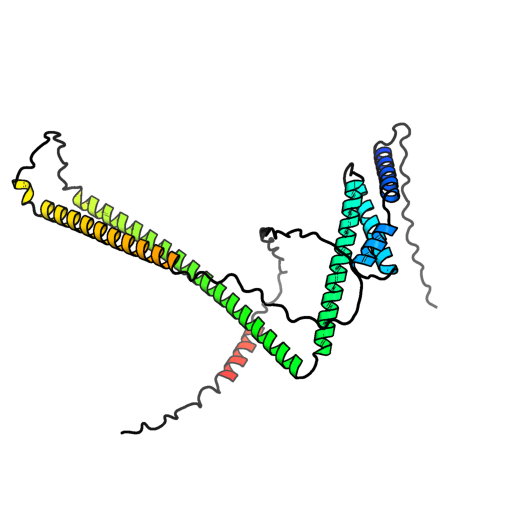N . GLN A 1 97 ? -8.449 13.374 13.742 1.00 90.94 97 GLN A N 1
ATOM 684 C CA . GLN A 1 97 ? -7.693 12.322 13.055 1.00 90.94 97 GLN A CA 1
ATOM 685 C C . GLN A 1 97 ? -7.463 11.089 13.937 1.00 90.94 97 GLN A C 1
ATOM 687 O O . GLN A 1 97 ? -7.561 9.968 13.441 1.00 90.94 97 GLN A O 1
ATOM 692 N N . GLU A 1 98 ? -7.160 11.257 15.225 1.00 89.06 98 GLU A N 1
ATOM 693 C CA . GLU A 1 98 ? -7.012 10.114 16.137 1.00 89.06 98 GLU A CA 1
ATOM 694 C C . GLU A 1 98 ? -8.342 9.392 16.383 1.00 89.06 98 GLU A C 1
ATOM 696 O O . GLU A 1 98 ? -8.373 8.160 16.375 1.00 89.06 98 GLU A O 1
ATOM 701 N N . VAL A 1 99 ? -9.455 10.125 16.488 1.00 89.19 99 VAL A N 1
ATOM 702 C CA . VAL A 1 99 ? -10.805 9.536 16.578 1.00 89.19 99 VAL A CA 1
ATOM 703 C C . VAL A 1 99 ? -11.112 8.700 15.335 1.00 89.19 99 VAL A C 1
ATOM 705 O O . VAL A 1 99 ? -11.528 7.548 15.450 1.00 89.19 99 VAL A O 1
ATOM 708 N N . GLN A 1 100 ? -10.827 9.226 14.140 1.00 90.06 100 GLN A N 1
ATOM 709 C CA . GLN A 1 100 ? -11.011 8.501 12.879 1.00 90.06 100 GLN A CA 1
ATOM 710 C C . GLN A 1 100 ? -10.101 7.270 12.773 1.00 90.06 100 GLN A C 1
ATOM 712 O O . GLN A 1 100 ? -10.530 6.210 12.313 1.00 90.06 100 GLN A O 1
ATOM 717 N N . LYS A 1 101 ? -8.842 7.360 13.216 1.00 90.56 101 LYS A N 1
ATOM 718 C CA . LYS A 1 101 ? -7.938 6.198 13.266 1.00 90.56 101 LYS A CA 1
ATOM 719 C C . LYS A 1 101 ? -8.460 5.124 14.217 1.00 90.56 101 LYS A C 1
ATOM 721 O O . LYS A 1 101 ? -8.414 3.943 13.875 1.00 90.56 101 LYS A O 1
ATOM 726 N N . ALA A 1 102 ? -8.969 5.513 15.384 1.00 85.81 102 ALA A N 1
ATOM 727 C CA . ALA A 1 102 ? -9.570 4.585 16.332 1.00 85.81 102 ALA A CA 1
ATOM 728 C C . ALA A 1 102 ? -10.828 3.926 15.743 1.00 85.81 102 ALA A C 1
ATOM 730 O O . ALA A 1 102 ? -10.933 2.700 15.762 1.00 85.81 102 ALA A O 1
ATOM 731 N N . ALA A 1 103 ? -11.721 4.712 15.134 1.00 86.25 103 ALA A N 1
ATOM 732 C CA . ALA A 1 103 ? -12.949 4.221 14.509 1.00 86.25 103 ALA A CA 1
ATOM 733 C C . ALA A 1 103 ? -12.659 3.262 13.345 1.00 86.25 103 ALA A C 1
ATOM 735 O O . ALA A 1 103 ? -13.187 2.154 13.298 1.00 86.25 103 ALA A O 1
ATOM 736 N N . THR A 1 104 ? -11.745 3.625 12.441 1.00 90.25 104 THR A N 1
ATOM 737 C CA . THR A 1 104 ? -11.347 2.756 11.319 1.00 90.25 104 THR A CA 1
ATOM 738 C C . THR A 1 104 ? -10.664 1.475 11.792 1.00 90.25 104 THR A C 1
ATOM 740 O O . THR A 1 104 ? -10.885 0.410 11.214 1.00 90.25 104 THR A O 1
ATOM 743 N N . LYS A 1 105 ? -9.856 1.537 12.858 1.00 90.69 105 LYS A N 1
ATOM 744 C CA . LYS A 1 105 ? -9.260 0.346 13.473 1.00 90.69 105 LYS A CA 1
ATOM 745 C C . LYS A 1 105 ? -10.335 -0.566 14.070 1.00 90.69 105 LYS A C 1
ATOM 747 O O . LYS A 1 105 ? -10.291 -1.764 13.807 1.00 90.69 105 LYS A O 1
ATOM 752 N N . LYS A 1 106 ? -11.297 -0.012 14.814 1.00 88.62 106 LYS A N 1
ATOM 753 C CA . LYS A 1 106 ? -12.424 -0.753 15.399 1.00 88.62 106 LYS A CA 1
ATOM 754 C C . LYS A 1 106 ? -13.282 -1.404 14.310 1.00 88.62 106 LYS A C 1
ATOM 756 O O . LYS A 1 106 ? -13.568 -2.591 14.398 1.00 88.62 106 LYS A O 1
ATOM 761 N N . ALA A 1 107 ? -13.591 -0.679 13.235 1.00 87.56 107 ALA A N 1
ATOM 762 C CA . ALA A 1 107 ? -14.326 -1.216 12.091 1.00 87.56 107 ALA A CA 1
ATOM 763 C C . ALA A 1 107 ? -13.590 -2.393 11.429 1.00 87.56 107 ALA A C 1
ATOM 765 O O . ALA A 1 107 ? -14.199 -3.417 11.134 1.00 87.56 107 ALA A O 1
ATOM 766 N N . ARG A 1 108 ? -12.264 -2.297 11.254 1.00 90.00 108 ARG A N 1
ATOM 767 C CA . ARG A 1 108 ? -11.448 -3.412 10.737 1.00 90.00 108 ARG A CA 1
ATOM 768 C C . ARG A 1 108 ? -11.431 -4.614 11.678 1.00 90.00 108 ARG A C 1
ATOM 770 O O . ARG A 1 108 ? -11.424 -5.741 11.199 1.00 90.00 108 ARG A O 1
ATOM 777 N N . GLN A 1 109 ? -11.401 -4.383 12.989 1.00 89.75 109 GLN A N 1
ATOM 778 C CA . GLN A 1 109 ? -11.481 -5.455 13.984 1.00 89.75 109 GLN A CA 1
ATOM 779 C C . GLN A 1 109 ? -12.842 -6.146 13.930 1.00 89.75 109 GLN A C 1
ATOM 781 O O . GLN A 1 109 ? -12.869 -7.359 13.784 1.00 89.75 109 GLN A O 1
AT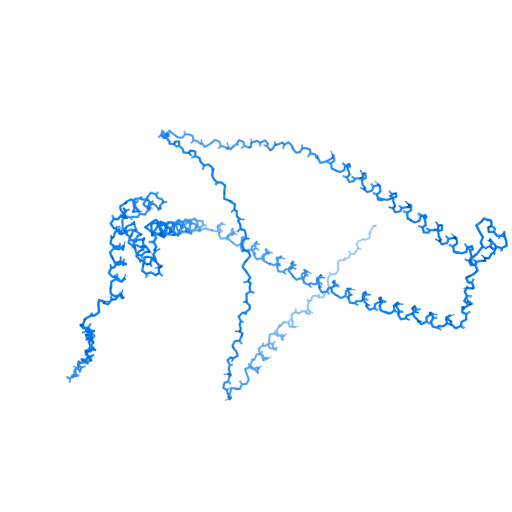OM 786 N N . ALA A 1 110 ? -13.941 -5.390 13.912 1.00 86.88 110 ALA A N 1
ATOM 787 C CA . ALA A 1 110 ? -15.291 -5.935 13.784 1.00 86.88 110 ALA A CA 1
ATOM 788 C C . ALA A 1 110 ? -15.479 -6.716 12.471 1.00 86.88 110 ALA A C 1
ATOM 790 O O . ALA A 1 110 ? -16.048 -7.802 12.469 1.00 86.88 110 ALA A O 1
ATOM 791 N N . GLN A 1 111 ? -14.942 -6.213 11.354 1.00 87.50 111 GLN A N 1
ATOM 792 C CA . GLN A 1 111 ? -14.922 -6.950 10.087 1.00 87.50 111 GLN A CA 1
ATOM 793 C C . GLN A 1 111 ? -14.087 -8.232 10.184 1.00 87.50 111 GLN A C 1
ATOM 795 O O . GLN A 1 111 ? -14.510 -9.277 9.699 1.00 87.50 111 GLN A O 1
ATOM 800 N N . GLY A 1 112 ? -12.913 -8.173 10.816 1.00 89.25 112 GLY A N 1
ATOM 801 C CA . GLY A 1 112 ? -12.066 -9.342 11.044 1.00 89.25 112 GLY A CA 1
ATOM 802 C C . GLY A 1 112 ? -12.754 -10.396 11.911 1.00 89.25 112 GLY A C 1
ATOM 803 O O . GLY A 1 112 ? -12.750 -11.571 11.559 1.00 89.25 112 GLY A O 1
ATOM 804 N N . GLU A 1 113 ? -13.396 -9.976 12.998 1.00 88.44 113 GLU A N 1
ATOM 805 C CA . GLU A 1 113 ? -14.188 -10.828 13.885 1.00 88.44 113 GLU A CA 1
ATOM 806 C C . GLU A 1 113 ? -15.392 -11.427 13.157 1.00 88.44 113 GLU A C 1
ATOM 808 O O . GLU A 1 113 ? -15.620 -12.623 13.281 1.00 88.44 113 GLU A O 1
ATOM 813 N N . ALA A 1 114 ? -16.097 -10.656 12.324 1.00 84.06 114 ALA A N 1
ATOM 814 C CA . ALA A 1 114 ? -17.191 -11.162 11.496 1.00 84.06 114 ALA A CA 1
ATOM 815 C C . ALA A 1 114 ? -16.709 -12.207 10.477 1.00 84.06 114 ALA A C 1
ATOM 817 O O . ALA A 1 114 ? -17.365 -13.226 10.285 1.00 84.06 114 ALA A O 1
ATOM 818 N N . VAL A 1 115 ? -15.538 -12.005 9.863 1.00 86.00 115 VAL A N 1
ATOM 819 C CA . VAL A 1 115 ? -14.926 -12.991 8.956 1.00 86.00 115 VAL A CA 1
ATOM 820 C C . VAL A 1 115 ? -14.507 -14.250 9.713 1.00 86.00 115 VAL A C 1
ATOM 822 O O . VAL A 1 115 ? -14.693 -15.353 9.206 1.00 86.00 115 VAL A O 1
ATOM 825 N N . ILE A 1 116 ? -13.947 -14.119 10.918 1.00 84.38 116 ILE A N 1
ATOM 826 C CA . ILE A 1 116 ? -13.590 -15.270 11.757 1.00 84.38 116 ILE A CA 1
ATOM 827 C C . ILE A 1 116 ? -14.855 -16.010 12.198 1.00 84.38 116 ILE A C 1
ATOM 829 O O . ILE A 1 116 ? -14.905 -17.227 12.072 1.00 84.38 116 ILE A O 1
ATOM 833 N N . ALA A 1 117 ? -15.889 -15.301 12.647 1.00 82.81 117 ALA A N 1
ATOM 834 C CA . ALA A 1 117 ? -17.167 -15.882 13.037 1.00 82.81 117 ALA A CA 1
ATOM 835 C C . ALA A 1 117 ? -17.845 -16.595 11.860 1.00 82.81 117 ALA A C 1
ATOM 837 O O . ALA A 1 117 ? -18.296 -17.723 12.024 1.00 82.81 117 ALA A O 1
ATOM 838 N N . ALA A 1 118 ? -17.835 -16.001 10.661 1.00 78.81 118 ALA A N 1
ATOM 839 C CA . ALA A 1 118 ? -18.310 -16.651 9.441 1.00 78.81 118 ALA A CA 1
ATOM 840 C C . ALA A 1 118 ? -17.498 -17.918 9.126 1.00 78.81 118 ALA A C 1
ATOM 842 O O . ALA A 1 118 ? -18.077 -18.965 8.868 1.00 78.81 118 ALA A O 1
ATOM 843 N N . ARG A 1 119 ? -16.163 -17.870 9.243 1.00 75.38 119 ARG A N 1
ATOM 844 C CA . ARG A 1 119 ? -15.297 -19.051 9.061 1.00 75.38 119 ARG A CA 1
ATOM 845 C C . ARG A 1 119 ? -15.553 -20.150 10.090 1.00 75.38 119 ARG A C 1
ATOM 847 O O . ARG A 1 119 ? -15.449 -21.323 9.753 1.00 75.38 119 ARG A O 1
ATOM 854 N N . VAL A 1 120 ? -15.844 -19.785 11.336 1.00 79.62 120 VAL A N 1
ATOM 855 C CA . VAL A 1 120 ? -16.185 -20.737 12.403 1.00 79.62 120 VAL A CA 1
ATOM 856 C C . VAL A 1 120 ? -17.581 -21.321 12.175 1.00 79.62 120 VAL A C 1
ATOM 858 O O . VAL A 1 120 ? -17.769 -22.514 12.376 1.00 79.62 120 VAL A O 1
ATOM 861 N N . ALA A 1 121 ? -18.540 -20.526 11.695 1.00 73.62 121 ALA A N 1
ATOM 862 C CA . ALA A 1 121 ? -19.872 -21.005 11.323 1.00 73.62 121 ALA A CA 1
ATOM 863 C C . ALA A 1 121 ? -19.840 -21.940 10.100 1.00 73.62 121 ALA A C 1
ATOM 865 O O . ALA A 1 121 ? -20.625 -22.879 10.018 1.00 73.62 121 ALA A O 1
ATOM 866 N N . GLU A 1 122 ? -18.898 -21.728 9.179 1.00 67.81 122 GLU A N 1
ATOM 867 C CA . GLU A 1 122 ? -18.639 -22.606 8.033 1.00 67.81 122 GLU A CA 1
ATOM 868 C C . GLU A 1 122 ? -17.789 -23.841 8.383 1.00 67.81 122 GLU A C 1
ATOM 870 O O . GLU A 1 122 ? -17.463 -24.625 7.490 1.00 67.81 122 GLU A O 1
ATOM 875 N N . ALA A 1 123 ? -17.416 -24.056 9.652 1.00 67.25 123 ALA A N 1
ATOM 876 C CA . ALA A 1 123 ? -16.608 -25.198 10.076 1.00 67.25 123 ALA A CA 1
ATOM 877 C C . ALA A 1 123 ? -17.404 -26.522 10.030 1.00 67.25 123 ALA A C 1
ATOM 879 O O . ALA A 1 123 ? -17.798 -27.086 11.046 1.00 67.25 123 ALA A O 1
ATOM 880 N N . GLY A 1 124 ? -17.600 -27.031 8.815 1.00 77.62 124 GLY A N 1
ATOM 881 C CA . GLY A 1 124 ? -18.011 -28.392 8.482 1.00 77.62 124 GLY A CA 1
ATOM 882 C C . GLY A 1 124 ? -17.139 -28.953 7.353 1.00 77.62 124 GLY A C 1
ATOM 883 O O . GLY A 1 124 ? -16.266 -28.256 6.828 1.00 77.62 124 GLY A O 1
ATOM 884 N N . TYR A 1 125 ? -17.375 -30.206 6.950 1.00 70.00 125 TYR A N 1
ATOM 885 C CA . TYR A 1 125 ? -16.619 -30.861 5.868 1.00 70.00 125 TYR A CA 1
ATOM 886 C C . TYR A 1 125 ? -16.621 -30.044 4.562 1.00 70.00 125 TYR A C 1
ATOM 888 O O . TYR A 1 125 ? -15.593 -29.922 3.897 1.00 70.00 125 TYR A O 1
ATOM 896 N N . GLU A 1 126 ? -17.743 -29.401 4.229 1.00 74.44 126 GLU A N 1
ATOM 897 C CA . GLU A 1 126 ? -17.856 -28.550 3.038 1.00 74.44 126 GLU A CA 1
ATOM 898 C C . GLU A 1 126 ? -17.023 -27.260 3.134 1.00 74.44 126 GLU A C 1
ATOM 900 O O . GLU A 1 126 ? -16.443 -26.818 2.139 1.00 74.44 126 GLU A O 1
ATOM 905 N N . GLY A 1 127 ? -16.911 -26.663 4.324 1.00 75.69 127 GLY A N 1
ATOM 906 C CA . GLY A 1 127 ? -16.084 -25.472 4.542 1.00 75.69 127 GLY A CA 1
ATOM 907 C C . GLY A 1 127 ? -14.588 -25.777 4.525 1.00 75.69 127 GLY A C 1
ATOM 908 O O . GLY A 1 127 ? -13.800 -24.983 4.007 1.00 75.69 127 GLY A O 1
ATOM 909 N N . GLN A 1 128 ? -14.186 -26.958 5.006 1.00 79.06 128 GLN A N 1
ATOM 910 C CA . GLN A 1 128 ? -12.802 -27.430 4.894 1.00 79.06 128 GLN A CA 1
ATOM 911 C C . GLN A 1 128 ? -12.400 -27.629 3.427 1.00 79.06 128 GLN A C 1
ATOM 913 O O . GLN A 1 128 ? -11.388 -27.071 3.002 1.00 79.06 128 GLN A O 1
ATOM 918 N N . ALA A 1 129 ? -13.244 -28.288 2.624 1.00 80.44 129 ALA A N 1
ATOM 919 C CA . ALA A 1 129 ? -12.993 -28.485 1.196 1.00 80.44 129 ALA A CA 1
ATOM 920 C C . ALA A 1 129 ? -12.885 -27.155 0.421 1.00 80.44 129 ALA A C 1
ATOM 922 O O . ALA A 1 129 ? -11.986 -26.977 -0.403 1.00 80.44 129 ALA A O 1
ATOM 923 N N . ARG A 1 130 ? -13.753 -26.172 0.709 1.00 80.06 130 ARG A N 1
ATOM 924 C CA . ARG A 1 130 ? -13.668 -24.828 0.101 1.00 80.06 130 ARG A CA 1
ATOM 925 C C . ARG A 1 130 ? -12.411 -24.070 0.533 1.00 80.06 130 ARG A C 1
ATOM 927 O O . ARG A 1 130 ? -11.787 -23.404 -0.291 1.00 80.06 130 ARG A O 1
ATOM 934 N N . SER A 1 131 ? -12.023 -24.176 1.803 1.00 80.31 131 SER A N 1
ATOM 935 C CA . SER A 1 131 ? -10.801 -23.559 2.337 1.00 80.31 131 SER A CA 1
ATOM 936 C C . SER A 1 131 ? -9.547 -24.122 1.668 1.00 80.31 131 SER A C 1
ATOM 938 O O . SER A 1 131 ? -8.666 -23.366 1.261 1.00 80.31 131 SER A O 1
ATOM 940 N N . GLU A 1 132 ? -9.483 -25.440 1.491 1.00 86.19 132 GLU A N 1
ATOM 941 C CA . GLU A 1 132 ? -8.400 -26.105 0.767 1.00 86.19 132 GLU A CA 1
ATOM 942 C C . GLU A 1 132 ? -8.369 -25.699 -0.707 1.00 86.19 132 GLU A C 1
ATOM 944 O O . GLU A 1 132 ? -7.308 -25.330 -1.206 1.00 86.19 132 GLU A O 1
ATOM 949 N N . ALA A 1 133 ? -9.523 -25.638 -1.380 1.00 86.25 133 ALA A N 1
ATOM 950 C CA . ALA A 1 133 ? -9.604 -25.165 -2.761 1.00 86.25 133 ALA A CA 1
ATOM 951 C C . ALA A 1 133 ? -9.105 -23.715 -2.917 1.00 86.25 133 ALA A C 1
ATOM 953 O O . ALA A 1 133 ? -8.371 -23.408 -3.857 1.00 86.25 133 ALA A O 1
ATOM 954 N N . LEU A 1 134 ? -9.444 -22.825 -1.977 1.00 87.12 134 LEU A N 1
ATOM 955 C CA . LEU A 1 134 ? -8.952 -21.444 -1.971 1.00 87.12 134 LEU A CA 1
ATOM 956 C C . LEU A 1 134 ? -7.444 -21.362 -1.714 1.00 87.12 134 LEU A C 1
ATOM 958 O O . LEU A 1 134 ? -6.769 -20.555 -2.353 1.00 87.12 134 LEU A O 1
ATOM 962 N N . LYS A 1 135 ? -6.899 -22.194 -0.818 1.00 90.88 135 LYS A N 1
ATOM 963 C CA . LYS A 1 135 ? -5.446 -22.283 -0.596 1.00 90.88 135 LYS A CA 1
ATOM 964 C C . LYS A 1 135 ? -4.730 -22.741 -1.860 1.00 90.88 135 LYS A C 1
ATOM 966 O O . LYS A 1 135 ? -3.820 -22.055 -2.309 1.00 90.88 135 LYS A O 1
ATOM 971 N N . VAL A 1 136 ? -5.210 -23.813 -2.489 1.00 93.31 136 VAL A N 1
ATOM 972 C CA . VAL A 1 136 ? -4.662 -24.317 -3.757 1.00 93.31 136 VAL A CA 1
ATOM 973 C C . VAL A 1 136 ? -4.735 -23.248 -4.849 1.00 93.31 136 VAL A C 1
ATOM 975 O O . VAL A 1 136 ? -3.768 -23.057 -5.581 1.00 93.31 136 VAL A O 1
ATOM 978 N N . ALA A 1 137 ? -5.834 -22.493 -4.942 1.00 91.12 137 ALA A N 1
ATOM 979 C CA . ALA A 1 137 ? -5.957 -21.393 -5.898 1.00 91.12 137 ALA A CA 1
ATOM 980 C C . ALA A 1 137 ? -4.953 -20.258 -5.623 1.00 91.12 137 ALA A C 1
ATOM 982 O O . ALA A 1 137 ? -4.381 -19.696 -6.559 1.00 91.12 137 ALA A O 1
ATOM 983 N N . HIS A 1 138 ? -4.717 -19.929 -4.353 1.00 93.06 138 HIS A N 1
ATOM 984 C CA . HIS A 1 138 ? -3.769 -18.893 -3.955 1.00 93.06 138 HIS A CA 1
ATOM 985 C C . HIS A 1 138 ? -2.314 -19.323 -4.191 1.00 93.06 138 HIS A C 1
ATOM 987 O O . HIS A 1 138 ? -1.519 -18.545 -4.718 1.00 93.06 138 HIS A O 1
ATOM 993 N N . ASP A 1 139 ? -1.985 -20.579 -3.894 1.00 94.31 139 ASP A N 1
ATOM 994 C CA . ASP A 1 139 ? -0.675 -21.168 -4.175 1.00 94.31 139 ASP A CA 1
ATOM 995 C C . ASP A 1 139 ? -0.429 -21.259 -5.685 1.00 94.31 139 ASP A C 1
ATOM 997 O O . ASP A 1 139 ? 0.641 -20.883 -6.165 1.00 94.31 139 ASP A O 1
ATOM 1001 N N . ALA A 1 140 ? -1.445 -21.644 -6.465 1.00 93.44 140 ALA A N 1
ATOM 1002 C CA . ALA A 1 140 ? -1.384 -21.623 -7.923 1.00 93.44 140 ALA A CA 1
ATOM 1003 C C . ALA A 1 140 ? -1.191 -20.199 -8.468 1.00 93.44 140 ALA A C 1
ATOM 1005 O O . ALA A 1 140 ? -0.419 -19.995 -9.405 1.00 93.44 140 ALA A O 1
ATOM 1006 N N . HIS A 1 141 ? -1.852 -19.200 -7.879 1.00 92.81 141 HIS A N 1
ATOM 1007 C CA . HIS A 1 141 ? -1.654 -17.801 -8.247 1.00 92.81 141 HIS A CA 1
ATOM 1008 C C . HIS A 1 141 ? -0.225 -17.339 -7.940 1.00 92.81 141 HIS A C 1
ATOM 1010 O O . HIS A 1 141 ? 0.422 -16.740 -8.796 1.00 92.81 141 HIS A O 1
ATOM 1016 N N . PHE A 1 142 ? 0.310 -17.649 -6.758 1.00 92.88 142 PHE A N 1
ATOM 1017 C CA . PHE A 1 142 ? 1.697 -17.319 -6.435 1.00 92.88 142 PHE A CA 1
ATOM 1018 C C . PHE A 1 142 ? 2.698 -18.025 -7.342 1.00 92.88 142 PHE A C 1
ATOM 1020 O O . PHE A 1 142 ? 3.645 -17.384 -7.792 1.00 92.88 142 PHE A O 1
ATOM 1027 N N . ALA A 1 143 ? 2.478 -19.302 -7.655 1.00 93.38 143 ALA A N 1
ATOM 1028 C CA . ALA A 1 143 ? 3.312 -20.035 -8.597 1.00 93.38 143 ALA A CA 1
ATOM 1029 C C . ALA A 1 143 ? 3.324 -19.354 -9.973 1.00 93.38 143 ALA A C 1
ATOM 1031 O O . ALA A 1 143 ? 4.396 -19.141 -10.534 1.00 93.38 143 ALA A O 1
ATOM 1032 N N . ARG A 1 144 ? 2.158 -18.918 -10.475 1.00 92.88 144 ARG A N 1
ATOM 1033 C CA . ARG A 1 144 ? 2.051 -18.159 -11.733 1.00 92.88 144 ARG A CA 1
ATOM 1034 C C . ARG A 1 144 ? 2.789 -16.828 -11.671 1.00 92.88 144 ARG A C 1
ATOM 1036 O O . ARG A 1 144 ? 3.588 -16.549 -12.550 1.00 92.88 144 ARG A O 1
ATOM 1043 N N . VAL A 1 145 ? 2.589 -16.035 -10.619 1.00 93.81 145 VAL A N 1
ATOM 1044 C CA . VAL A 1 145 ? 3.273 -14.738 -10.465 1.00 93.81 145 VAL A CA 1
ATOM 1045 C C . VAL A 1 145 ? 4.792 -14.912 -10.392 1.00 93.81 145 VAL A C 1
ATOM 1047 O O . VAL A 1 145 ? 5.543 -14.109 -10.948 1.00 93.81 145 VAL A O 1
ATOM 1050 N N . MET A 1 146 ? 5.266 -15.961 -9.717 1.00 93.69 146 MET A N 1
ATOM 1051 C CA . MET A 1 146 ? 6.692 -16.277 -9.663 1.00 93.69 146 MET A CA 1
ATOM 1052 C C . MET A 1 146 ? 7.222 -16.732 -11.024 1.00 93.69 146 MET A C 1
ATOM 1054 O O . MET A 1 146 ? 8.302 -16.286 -11.404 1.00 93.69 146 MET A O 1
ATOM 1058 N N . HIS A 1 147 ? 6.450 -17.524 -11.772 1.00 92.56 147 HIS A N 1
ATOM 1059 C CA . HIS A 1 147 ? 6.788 -17.934 -13.135 1.00 92.56 147 HIS A CA 1
ATOM 1060 C C . HIS A 1 147 ? 6.852 -16.734 -14.095 1.00 92.56 147 HIS A C 1
ATOM 1062 O O . HIS A 1 147 ? 7.846 -16.537 -14.786 1.00 92.56 147 HIS A O 1
ATOM 1068 N N . GLU A 1 148 ? 5.857 -15.847 -14.068 1.00 92.38 148 GLU A N 1
ATOM 1069 C CA . GLU A 1 148 ? 5.869 -14.615 -14.866 1.00 92.38 148 GLU A CA 1
ATOM 1070 C C . GLU A 1 148 ? 7.084 -13.741 -14.540 1.00 92.38 148 GLU A C 1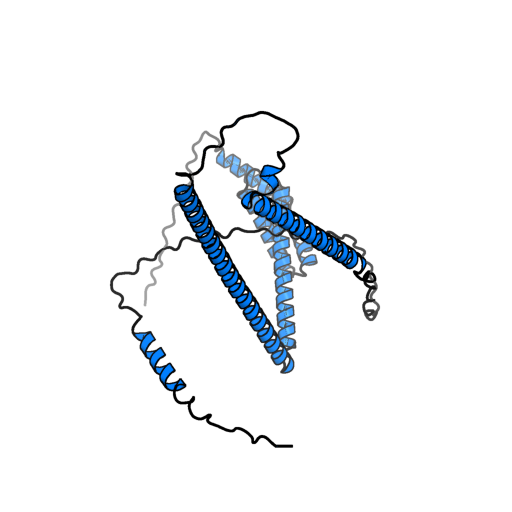
ATOM 1072 O O . GLU A 1 148 ? 7.678 -13.112 -15.415 1.00 92.38 148 GLU A O 1
ATOM 1077 N N . LYS A 1 149 ? 7.476 -13.682 -13.263 1.00 95.00 149 LYS A N 1
ATOM 1078 C CA . LYS A 1 149 ? 8.667 -12.941 -12.851 1.00 95.00 149 LYS A CA 1
ATOM 1079 C C . LYS A 1 149 ? 9.942 -13.583 -13.395 1.00 95.00 149 LYS A C 1
ATOM 1081 O O . LYS A 1 149 ? 10.840 -12.849 -13.802 1.00 95.00 149 LYS A O 1
ATOM 1086 N N . THR A 1 150 ? 10.049 -14.911 -13.383 1.00 94.12 150 THR A N 1
ATOM 1087 C CA . THR A 1 150 ? 11.211 -15.602 -13.957 1.00 94.12 150 THR A CA 1
ATOM 1088 C C . THR A 1 150 ? 11.282 -15.421 -15.468 1.00 94.12 150 THR A C 1
ATOM 1090 O O . THR A 1 150 ? 12.369 -15.147 -15.972 1.00 94.12 150 THR A O 1
ATOM 1093 N N . ASP A 1 151 ? 10.143 -15.453 -16.162 1.00 91.25 151 ASP A N 1
ATOM 1094 C CA . ASP A 1 151 ? 10.076 -15.240 -17.611 1.00 91.25 151 ASP A CA 1
ATOM 1095 C C . ASP A 1 151 ? 10.514 -13.822 -17.979 1.00 91.25 151 ASP A C 1
ATOM 1097 O O . ASP A 1 151 ? 11.406 -13.650 -18.805 1.00 91.25 151 ASP A O 1
ATOM 1101 N N . ARG A 1 152 ? 10.008 -12.798 -17.275 1.00 89.81 152 ARG A N 1
ATOM 1102 C CA . ARG A 1 152 ? 10.441 -11.402 -17.483 1.00 89.81 152 ARG A CA 1
ATOM 1103 C C . ARG A 1 152 ? 11.942 -11.221 -17.275 1.00 89.81 152 ARG A C 1
ATOM 1105 O O . ARG A 1 152 ? 12.592 -10.507 -18.030 1.00 89.81 152 ARG A O 1
ATOM 1112 N N . LEU A 1 153 ? 12.515 -11.870 -16.259 1.00 91.00 153 LEU A N 1
ATOM 1113 C CA . LEU A 1 153 ? 13.960 -11.811 -16.023 1.00 91.00 153 LEU A CA 1
ATOM 1114 C C . LEU A 1 153 ? 14.757 -12.515 -17.132 1.00 91.00 153 LEU A C 1
ATOM 1116 O O . LEU A 1 153 ? 15.843 -12.048 -17.485 1.00 91.00 153 LEU A O 1
ATOM 1120 N N . ALA A 1 154 ? 14.236 -13.614 -17.684 1.00 91.88 154 ALA A N 1
ATOM 1121 C CA . ALA A 1 154 ? 14.844 -14.316 -18.810 1.00 91.88 154 ALA A CA 1
ATOM 1122 C C . ALA A 1 154 ? 14.774 -13.486 -20.104 1.00 91.88 154 ALA A C 1
ATOM 1124 O O . ALA A 1 154 ? 15.782 -13.356 -20.801 1.00 91.88 154 ALA A O 1
ATOM 1125 N N . GLU A 1 155 ? 13.634 -12.852 -20.383 1.00 91.19 155 GLU A N 1
ATOM 1126 C CA . GLU A 1 155 ? 13.447 -11.922 -21.503 1.00 91.19 155 GLU A CA 1
ATOM 1127 C C . GLU A 1 155 ? 14.381 -10.705 -21.387 1.00 91.19 155 GLU A C 1
ATOM 1129 O O . GLU A 1 155 ? 15.093 -10.364 -22.336 1.00 91.19 155 GLU A O 1
ATOM 1134 N N . ASP A 1 156 ? 14.483 -10.095 -20.203 1.00 91.75 156 ASP A N 1
ATOM 1135 C CA . ASP A 1 156 ? 15.409 -8.988 -19.932 1.00 91.75 156 ASP A CA 1
ATOM 1136 C C . ASP A 1 156 ? 16.883 -9.392 -20.123 1.00 91.75 156 ASP A C 1
ATOM 1138 O O . ASP A 1 156 ? 17.726 -8.587 -20.540 1.00 91.75 156 ASP A O 1
ATOM 1142 N N . ALA A 1 157 ? 17.238 -10.638 -19.803 1.00 92.44 157 ALA A N 1
ATOM 1143 C CA . ALA A 1 157 ? 18.582 -11.157 -20.032 1.00 92.44 157 ALA A CA 1
ATOM 1144 C C . ALA A 1 157 ? 18.852 -11.395 -21.527 1.00 92.44 157 ALA A C 1
ATOM 1146 O O . ALA A 1 157 ? 19.924 -11.027 -22.023 1.00 92.44 157 ALA A O 1
ATOM 1147 N N . ALA A 1 158 ? 17.882 -11.962 -22.249 1.00 91.06 158 ALA A N 1
ATOM 1148 C CA . ALA A 1 158 ? 17.964 -12.211 -23.685 1.00 91.06 158 ALA A CA 1
ATOM 1149 C C . ALA A 1 158 ? 18.067 -10.904 -24.485 1.00 91.06 158 ALA A C 1
ATOM 1151 O O . ALA A 1 158 ? 18.949 -10.771 -25.332 1.00 91.06 158 ALA A O 1
ATOM 1152 N N . THR A 1 159 ? 17.256 -9.897 -24.157 1.00 92.25 159 THR A N 1
ATOM 1153 C CA . THR A 1 159 ? 17.302 -8.572 -24.799 1.00 92.25 159 THR A CA 1
ATOM 1154 C C . THR A 1 159 ? 18.646 -7.877 -24.576 1.00 92.25 159 THR A C 1
ATOM 1156 O O . THR A 1 159 ? 19.252 -7.365 -25.518 1.00 92.25 159 THR A O 1
ATOM 1159 N N . LYS A 1 160 ? 19.196 -7.919 -23.354 1.00 93.38 160 LYS A N 1
ATOM 1160 C CA . LYS A 1 160 ? 20.539 -7.379 -23.072 1.00 93.38 160 LYS A CA 1
ATOM 1161 C C . LYS A 1 160 ? 21.635 -8.106 -23.844 1.00 93.38 160 LYS A C 1
ATOM 1163 O O . LYS A 1 160 ? 22.602 -7.465 -24.257 1.00 93.38 160 LYS A O 1
ATOM 1168 N N . ARG A 1 161 ? 21.519 -9.424 -24.015 1.00 94.75 161 ARG A N 1
ATOM 1169 C CA . ARG A 1 161 ? 22.453 -10.212 -24.825 1.00 94.75 161 ARG A CA 1
ATOM 1170 C C . ARG A 1 161 ? 22.367 -9.817 -26.298 1.00 94.75 161 ARG A C 1
ATOM 1172 O O . ARG A 1 161 ? 23.402 -9.480 -26.868 1.00 94.75 161 ARG A O 1
ATOM 1179 N N . ALA A 1 162 ? 21.158 -9.740 -26.850 1.00 92.25 162 ALA A N 1
ATOM 1180 C CA . ALA A 1 162 ? 20.917 -9.312 -28.225 1.00 92.25 162 ALA A CA 1
ATOM 1181 C C . ALA A 1 162 ? 21.513 -7.921 -28.502 1.00 92.25 162 ALA A C 1
ATOM 1183 O O . ALA A 1 162 ? 22.244 -7.752 -29.471 1.00 92.25 162 ALA A O 1
ATOM 1184 N N . LEU A 1 163 ? 21.331 -6.949 -27.598 1.00 94.06 163 LEU A N 1
ATOM 1185 C CA . LEU A 1 163 ? 21.924 -5.610 -27.744 1.00 94.06 163 LEU A CA 1
ATOM 1186 C C . LEU A 1 163 ? 23.462 -5.616 -27.721 1.00 94.06 163 LEU A C 1
ATOM 1188 O O . LEU A 1 163 ? 24.104 -4.780 -28.361 1.00 94.06 163 LEU A O 1
ATOM 1192 N N . ARG A 1 164 ? 24.090 -6.525 -26.964 1.00 94.81 164 ARG A N 1
ATOM 1193 C CA . ARG A 1 164 ? 25.556 -6.669 -26.975 1.00 94.81 164 ARG A CA 1
ATOM 1194 C C . ARG A 1 164 ? 26.034 -7.286 -28.281 1.00 94.81 164 ARG A C 1
ATOM 1196 O O . ARG A 1 164 ? 27.019 -6.806 -28.836 1.00 94.81 164 ARG A O 1
ATOM 1203 N N . GLU A 1 165 ? 25.343 -8.315 -28.756 1.00 95.25 165 GLU A N 1
ATOM 1204 C CA . GLU A 1 165 ? 25.642 -8.988 -30.020 1.00 95.25 165 GLU A CA 1
ATOM 1205 C C . GLU A 1 165 ? 25.444 -8.032 -31.208 1.00 95.25 165 GLU A C 1
ATOM 1207 O O . GLU A 1 165 ? 26.321 -7.947 -32.063 1.00 95.25 165 GLU A O 1
ATOM 1212 N N . GLU A 1 166 ? 24.398 -7.201 -31.199 1.00 92.44 166 GLU A N 1
ATOM 1213 C CA . GLU A 1 166 ? 24.167 -6.152 -32.200 1.00 92.44 166 GLU A CA 1
ATOM 1214 C C . GLU A 1 166 ? 25.292 -5.105 -32.198 1.00 92.44 166 GLU A C 1
ATOM 1216 O O . GLU A 1 166 ? 25.848 -4.772 -33.246 1.00 92.44 166 GLU A O 1
ATOM 1221 N N . ARG A 1 167 ? 25.707 -4.615 -31.020 1.00 94.56 167 ARG A N 1
ATOM 1222 C CA . ARG A 1 167 ? 26.839 -3.674 -30.914 1.00 94.56 167 ARG A CA 1
ATOM 1223 C C . ARG A 1 167 ? 28.147 -4.293 -31.395 1.00 94.56 167 ARG A C 1
ATOM 1225 O O . ARG A 1 167 ? 28.937 -3.602 -32.045 1.00 94.56 167 ARG A O 1
ATOM 1232 N N . ALA A 1 168 ? 28.384 -5.565 -31.079 1.00 94.44 168 ALA A N 1
ATOM 1233 C CA . ALA A 1 168 ? 29.555 -6.300 -31.539 1.00 94.44 168 ALA A CA 1
ATOM 1234 C C . ALA A 1 168 ? 29.532 -6.477 -33.066 1.00 94.44 168 ALA A C 1
ATOM 1236 O O . ALA A 1 168 ? 30.532 -6.183 -33.722 1.00 94.44 168 ALA A O 1
ATOM 1237 N N . ALA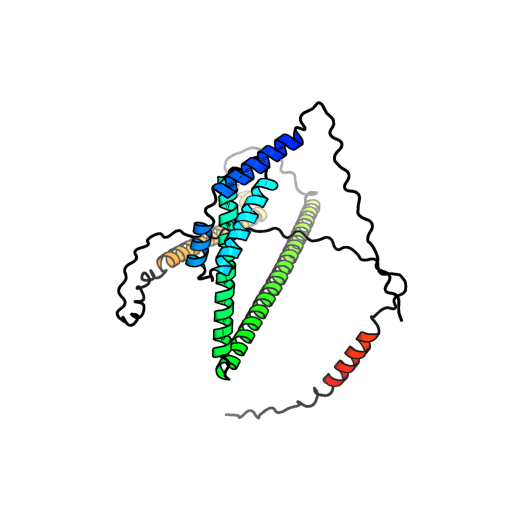 A 1 169 ? 28.385 -6.849 -33.638 1.00 93.94 169 ALA A N 1
ATOM 1238 C CA . ALA A 1 169 ? 28.185 -6.974 -35.079 1.00 93.94 169 ALA A CA 1
ATOM 1239 C C . ALA A 1 169 ? 28.366 -5.628 -35.799 1.00 93.94 169 ALA A C 1
ATOM 1241 O O . ALA A 1 169 ? 29.086 -5.552 -36.792 1.00 93.94 169 ALA A O 1
ATOM 1242 N N . ALA A 1 170 ? 27.814 -4.536 -35.263 1.00 93.75 170 ALA A N 1
ATOM 1243 C CA . ALA A 1 170 ? 27.991 -3.195 -35.817 1.00 93.75 170 ALA A CA 1
ATOM 1244 C C . ALA A 1 170 ? 29.458 -2.732 -35.763 1.00 93.75 170 ALA A C 1
ATOM 1246 O O . ALA A 1 170 ? 29.957 -2.103 -36.699 1.00 93.75 170 ALA A O 1
ATOM 1247 N N . ALA A 1 171 ? 30.181 -3.046 -34.682 1.00 94.06 171 ALA A N 1
ATOM 1248 C CA . ALA A 1 171 ? 31.608 -2.755 -34.575 1.00 94.06 171 ALA A CA 1
ATOM 1249 C C . ALA A 1 171 ? 32.441 -3.582 -35.568 1.00 94.06 171 ALA A C 1
ATOM 1251 O O . ALA A 1 171 ? 33.340 -3.030 -36.206 1.00 94.06 171 ALA A O 1
ATOM 1252 N N . ALA A 1 172 ? 32.122 -4.868 -35.738 1.00 93.50 172 ALA A N 1
ATOM 1253 C CA . ALA A 1 172 ? 32.738 -5.724 -36.747 1.00 93.50 172 ALA A CA 1
ATOM 1254 C C . ALA A 1 172 ? 32.468 -5.190 -38.163 1.00 93.50 172 ALA A C 1
ATOM 1256 O O . ALA A 1 172 ? 33.408 -5.013 -38.931 1.00 93.50 172 ALA A O 1
ATOM 1257 N N . GLY A 1 173 ? 31.225 -4.801 -38.464 1.00 92.50 173 GLY A N 1
ATOM 1258 C CA . GLY A 1 173 ? 30.849 -4.185 -39.736 1.00 92.50 173 GLY A CA 1
ATOM 1259 C C . GLY A 1 173 ? 31.634 -2.904 -40.027 1.00 92.50 173 GLY A C 1
ATOM 1260 O O . GLY A 1 173 ? 32.166 -2.744 -41.123 1.00 92.50 173 GLY A O 1
ATOM 1261 N N . ARG A 1 174 ? 31.807 -2.018 -39.033 1.00 93.31 174 ARG A N 1
ATOM 1262 C CA . ARG A 1 174 ? 32.655 -0.820 -39.180 1.00 93.31 174 ARG A CA 1
ATOM 1263 C C . ARG A 1 174 ? 34.113 -1.167 -39.472 1.00 93.31 174 ARG A C 1
ATOM 1265 O O . ARG A 1 174 ? 34.710 -0.525 -40.332 1.00 93.31 174 ARG A O 1
ATOM 1272 N N . ARG A 1 175 ? 34.677 -2.176 -38.797 1.00 92.94 175 ARG A N 1
ATOM 1273 C CA . ARG A 1 175 ? 36.047 -2.649 -39.060 1.00 92.94 175 ARG A CA 1
ATOM 1274 C C . ARG A 1 175 ? 36.175 -3.195 -40.481 1.00 92.94 175 ARG A C 1
ATOM 1276 O O . ARG A 1 175 ? 37.050 -2.731 -41.205 1.00 92.94 175 ARG A O 1
ATOM 1283 N N . CYS A 1 176 ? 35.260 -4.061 -40.915 1.00 92.56 176 CYS A N 1
ATOM 1284 C CA . CYS A 1 176 ? 35.237 -4.594 -42.279 1.00 92.56 176 CYS A CA 1
ATOM 1285 C C . CYS A 1 176 ? 35.111 -3.486 -43.336 1.00 92.56 176 CYS A C 1
ATOM 1287 O O . CYS A 1 176 ? 35.831 -3.504 -44.329 1.00 92.56 176 CYS A O 1
ATOM 1289 N N . LEU A 1 177 ? 34.255 -2.481 -43.114 1.00 89.50 177 LEU A N 1
ATOM 1290 C CA . LEU A 1 177 ? 34.139 -1.330 -44.016 1.00 89.50 177 LEU A CA 1
ATOM 1291 C C . LEU A 1 177 ? 35.408 -0.476 -44.027 1.00 89.50 177 LEU A C 1
ATOM 1293 O O . LEU A 1 177 ? 35.830 -0.030 -45.090 1.00 89.50 177 LEU A O 1
ATOM 1297 N N . SER A 1 178 ? 36.026 -0.243 -42.866 1.00 89.94 178 SER A N 1
ATOM 1298 C CA . SER A 1 178 ? 37.288 0.497 -42.783 1.00 89.94 178 SER A CA 1
ATOM 1299 C C . SER A 1 178 ? 38.434 -0.249 -43.464 1.00 89.94 178 SER A C 1
ATOM 1301 O O . SER A 1 178 ? 39.239 0.376 -44.144 1.00 89.94 178 SER A O 1
ATOM 1303 N N . GLU A 1 179 ? 38.464 -1.579 -43.365 1.00 89.00 179 GLU A N 1
ATOM 1304 C CA . GLU A 1 179 ? 39.443 -2.429 -44.035 1.00 89.00 179 GLU A CA 1
ATOM 1305 C C . GLU A 1 179 ? 39.218 -2.445 -45.550 1.00 89.00 179 GLU A C 1
ATOM 1307 O O . GLU A 1 179 ? 40.163 -2.245 -46.309 1.00 89.00 179 GLU A O 1
ATOM 1312 N N . ALA A 1 180 ? 37.970 -2.598 -46.004 1.00 86.00 180 ALA A N 1
ATOM 1313 C CA . ALA A 1 180 ? 37.625 -2.482 -47.417 1.00 86.00 180 ALA A CA 1
ATOM 1314 C C . ALA A 1 180 ? 38.038 -1.107 -47.961 1.00 86.00 180 ALA A C 1
ATOM 1316 O O . ALA A 1 180 ? 38.737 -1.027 -48.968 1.00 86.00 180 ALA A O 1
ATOM 1317 N N . ARG A 1 181 ? 37.706 -0.020 -47.250 1.00 84.38 181 ARG A N 1
ATOM 1318 C CA . ARG A 1 181 ? 38.161 1.332 -47.605 1.00 84.38 181 ARG A CA 1
ATOM 1319 C C . ARG A 1 181 ? 39.680 1.432 -47.627 1.00 84.38 181 ARG A C 1
ATOM 1321 O O . ARG A 1 181 ? 40.197 1.996 -48.571 1.00 84.38 181 ARG A O 1
ATOM 1328 N N . ALA A 1 182 ? 40.409 0.874 -46.665 1.00 82.94 182 ALA A N 1
ATOM 1329 C CA . ALA A 1 182 ? 41.873 0.908 -46.674 1.00 82.94 182 ALA A CA 1
ATOM 1330 C C . ALA A 1 182 ? 42.472 0.153 -47.876 1.00 82.94 182 ALA A C 1
ATOM 1332 O O . ALA A 1 182 ? 43.454 0.611 -48.460 1.00 82.94 182 ALA A O 1
ATOM 1333 N N . ARG A 1 183 ? 41.858 -0.969 -48.278 1.00 81.75 183 ARG A N 1
ATOM 1334 C CA . ARG A 1 183 ? 42.250 -1.733 -49.472 1.00 81.75 183 ARG A CA 1
ATOM 1335 C C . ARG A 1 183 ? 41.974 -0.953 -50.765 1.00 81.75 183 ARG A C 1
ATOM 1337 O O . ARG A 1 183 ? 42.837 -0.915 -51.637 1.00 81.75 183 ARG A O 1
ATOM 1344 N N . PHE A 1 184 ? 40.815 -0.298 -50.878 1.00 74.00 184 PHE A N 1
ATOM 1345 C CA . PHE A 1 184 ? 40.394 0.397 -52.104 1.00 74.00 184 PHE A CA 1
ATOM 1346 C C . PHE A 1 184 ? 40.830 1.872 -52.197 1.00 74.00 184 PHE A C 1
ATOM 1348 O O . PHE A 1 184 ? 41.031 2.371 -53.298 1.00 74.00 184 PHE A O 1
ATOM 1355 N N . ALA A 1 185 ? 41.051 2.577 -51.084 1.00 62.69 185 ALA A N 1
ATOM 1356 C CA . ALA A 1 185 ? 41.415 4.000 -51.070 1.00 62.69 185 ALA A CA 1
ATOM 1357 C C . ALA A 1 185 ? 42.811 4.282 -51.642 1.00 62.69 185 ALA A C 1
ATOM 1359 O O . ALA A 1 185 ? 43.082 5.404 -52.048 1.00 62.69 185 ALA A O 1
ATOM 1360 N N . ARG A 1 186 ? 43.694 3.277 -51.722 1.00 58.38 186 ARG A N 1
ATOM 1361 C CA . ARG A 1 186 ? 44.996 3.424 -52.397 1.00 58.38 186 ARG A CA 1
ATOM 1362 C C . ARG A 1 186 ? 44.900 3.428 -53.928 1.00 58.38 186 ARG A C 1
ATOM 1364 O O . ARG A 1 186 ? 45.868 3.809 -54.569 1.00 58.38 186 ARG A O 1
ATOM 1371 N N . HIS A 1 187 ? 43.770 3.005 -54.498 1.00 56.88 187 HIS A N 1
ATOM 1372 C CA . HIS A 1 187 ? 43.572 2.875 -55.948 1.00 56.88 187 HIS A CA 1
ATOM 1373 C C . HIS A 1 187 ? 42.318 3.602 -56.450 1.00 56.88 187 HIS A C 1
ATOM 1375 O O . HIS A 1 187 ? 41.962 3.450 -57.615 1.00 56.88 187 HIS A O 1
ATOM 1381 N N . TRP A 1 188 ? 41.627 4.371 -55.600 1.00 54.84 188 TRP A N 1
ATOM 1382 C CA . TRP A 1 188 ? 40.474 5.146 -56.045 1.00 54.84 188 TRP A CA 1
ATOM 1383 C C . TRP A 1 188 ? 40.978 6.408 -56.756 1.00 54.84 188 TRP A C 1
ATOM 1385 O O . TRP A 1 188 ? 41.627 7.229 -56.100 1.00 54.84 188 TRP A O 1
ATOM 1395 N N . PRO A 1 189 ? 40.723 6.587 -58.066 1.00 58.00 189 PRO A N 1
ATOM 1396 C CA . PRO A 1 189 ? 41.019 7.848 -58.720 1.00 58.00 189 PRO A CA 1
ATOM 1397 C C . PRO A 1 189 ? 40.218 8.924 -57.990 1.00 58.00 189 PRO A C 1
ATOM 1399 O O . PRO A 1 189 ? 38.997 8.815 -57.856 1.00 58.00 189 PRO A O 1
ATOM 1402 N N . SER A 1 190 ? 40.906 9.934 -57.459 1.00 48.75 190 SER A N 1
ATOM 1403 C CA . SER A 1 190 ? 40.240 11.122 -56.938 1.00 48.75 190 SER A CA 1
ATOM 1404 C C . SER A 1 190 ? 39.371 11.667 -58.070 1.00 48.75 190 SER A C 1
ATOM 1406 O O . SER A 1 190 ? 39.931 11.935 -59.136 1.00 48.75 190 SER A O 1
ATOM 1408 N N . PRO A 1 191 ? 38.042 11.807 -57.908 1.00 55.97 191 PRO A N 1
ATOM 1409 C CA . PRO A 1 191 ? 37.263 12.512 -58.906 1.00 55.97 191 PRO A CA 1
ATOM 1410 C C . PRO A 1 191 ? 37.835 13.926 -58.951 1.00 55.97 191 PRO A C 1
ATOM 1412 O O . PRO A 1 191 ? 37.772 14.661 -57.963 1.00 55.97 191 PRO A O 1
ATOM 1415 N N . ALA A 1 192 ? 38.489 14.269 -60.059 1.00 54.53 192 ALA A N 1
ATOM 1416 C CA . ALA A 1 192 ? 38.764 15.654 -60.368 1.00 54.53 192 ALA A CA 1
ATOM 1417 C C . ALA A 1 192 ? 37.396 16.334 -60.373 1.00 54.53 192 ALA A C 1
ATOM 1419 O O . ALA A 1 192 ? 36.510 15.957 -61.140 1.00 54.53 192 ALA A O 1
ATOM 1420 N N . ILE A 1 193 ? 37.188 17.237 -59.419 1.00 53.28 193 ILE A N 1
ATOM 1421 C CA . ILE A 1 193 ? 35.989 18.058 -59.340 1.00 53.28 193 ILE A CA 1
ATOM 1422 C C . ILE A 1 193 ? 36.116 19.067 -60.483 1.00 53.28 193 ILE A C 1
ATOM 1424 O O . ILE A 1 193 ? 36.521 20.206 -60.276 1.00 53.28 193 ILE A O 1
ATOM 1428 N N . GLU A 1 194 ? 35.838 18.625 -61.706 1.00 49.84 194 GLU A N 1
ATOM 1429 C CA . GLU A 1 194 ? 35.495 19.521 -62.799 1.00 49.84 194 GLU A CA 1
ATOM 1430 C C . GLU A 1 194 ? 33.997 19.780 -62.686 1.00 49.84 194 GLU A C 1
ATOM 1432 O O . GLU A 1 194 ? 33.143 18.995 -63.093 1.00 49.84 194 GLU A O 1
ATOM 1437 N N . ALA A 1 195 ? 33.691 20.870 -61.990 1.00 55.78 195 ALA A N 1
ATOM 1438 C CA . ALA A 1 195 ? 32.369 21.453 -61.953 1.00 55.78 195 ALA A CA 1
ATOM 1439 C C . ALA A 1 195 ? 32.115 22.155 -63.292 1.00 55.78 195 ALA A C 1
ATOM 1441 O O . ALA A 1 195 ? 32.454 23.324 -63.429 1.00 55.78 195 ALA A O 1
ATOM 1442 N N . GLN A 1 196 ? 31.555 21.444 -64.272 1.00 47.31 196 GLN A N 1
ATOM 1443 C CA . GLN A 1 196 ? 30.900 22.035 -65.443 1.00 47.31 196 GLN A CA 1
ATOM 1444 C C . GLN A 1 196 ? 30.204 20.937 -66.254 1.00 47.31 196 GLN A C 1
ATOM 1446 O O . GLN A 1 196 ? 30.853 20.139 -66.918 1.00 47.31 196 GLN A O 1
ATOM 1451 N N . ASP A 1 197 ? 28.884 20.833 -66.150 1.00 43.41 197 ASP A N 1
ATOM 1452 C CA . ASP A 1 197 ? 27.957 21.385 -67.148 1.00 43.41 197 ASP A CA 1
ATOM 1453 C C . ASP A 1 197 ? 26.590 20.703 -66.978 1.00 43.41 197 ASP A C 1
ATOM 1455 O O . ASP A 1 197 ? 26.460 19.474 -66.977 1.00 43.41 197 ASP A O 1
ATOM 1459 N N . ASP A 1 198 ? 25.568 21.523 -66.768 1.00 54.38 198 ASP A N 1
ATOM 1460 C CA . ASP A 1 198 ? 24.188 21.082 -66.666 1.00 54.38 198 ASP A CA 1
ATOM 1461 C C . ASP A 1 198 ? 23.678 20.725 -68.064 1.00 54.38 198 ASP A C 1
ATOM 1463 O O . ASP A 1 198 ? 23.519 21.583 -68.928 1.00 54.38 198 ASP A O 1
ATOM 1467 N N . GLY A 1 199 ? 23.340 19.452 -68.263 1.00 53.62 199 GLY A N 1
ATOM 1468 C CA . GLY A 1 199 ? 22.496 19.024 -69.372 1.00 53.62 199 GLY A CA 1
ATOM 1469 C C . GLY A 1 199 ? 23.157 18.009 -70.291 1.00 53.62 199 GLY A C 1
ATOM 1470 O O . GLY A 1 199 ? 24.049 18.318 -71.068 1.00 53.62 199 GLY A O 1
ATOM 1471 N N . ASN A 1 200 ? 22.592 16.802 -70.278 1.00 55.81 200 ASN A N 1
ATOM 1472 C CA . ASN A 1 200 ? 22.879 15.692 -71.187 1.00 55.81 200 ASN A CA 1
ATOM 1473 C C . ASN A 1 200 ? 24.136 14.866 -70.845 1.00 55.81 200 ASN A C 1
ATOM 1475 O O . ASN A 1 200 ? 25.211 15.019 -71.419 1.00 55.81 200 ASN A O 1
ATOM 1479 N N . LEU A 1 201 ? 23.959 13.899 -69.932 1.00 53.28 201 LEU A N 1
ATOM 1480 C CA . LEU A 1 201 ? 24.928 12.822 -69.708 1.00 53.28 201 LEU A CA 1
ATOM 1481 C C . LEU A 1 201 ? 25.237 12.118 -71.047 1.00 53.28 201 LEU A C 1
ATOM 1483 O O . LEU A 1 201 ? 24.302 11.648 -71.702 1.00 53.28 201 LEU A O 1
ATOM 1487 N N . PRO A 1 202 ? 26.512 11.994 -71.456 1.00 55.84 202 PRO A N 1
ATOM 1488 C CA . PRO A 1 202 ? 26.863 11.337 -72.707 1.00 55.84 202 PRO A CA 1
ATOM 1489 C C . PRO A 1 202 ? 26.431 9.865 -72.668 1.00 55.84 202 PRO A C 1
ATOM 1491 O O . PRO A 1 202 ? 26.710 9.142 -71.708 1.00 55.84 202 PRO A O 1
ATOM 1494 N N . SER A 1 203 ? 25.778 9.413 -73.744 1.00 58.59 203 SER A N 1
ATOM 1495 C CA . SER A 1 203 ? 25.245 8.050 -73.935 1.00 58.59 203 SER A CA 1
ATOM 1496 C C . SER A 1 203 ? 26.261 6.924 -73.672 1.00 58.59 203 SER A C 1
ATOM 1498 O O . SER A 1 203 ? 25.859 5.785 -73.469 1.00 58.59 203 SER A O 1
ATOM 1500 N N . LEU A 1 204 ? 27.561 7.228 -73.629 1.00 57.34 204 LEU A N 1
ATOM 1501 C CA . LEU A 1 204 ? 28.646 6.284 -73.342 1.00 57.34 204 LEU A CA 1
ATOM 1502 C C . LEU A 1 204 ? 28.728 5.844 -71.867 1.00 57.34 204 LEU A C 1
ATOM 1504 O O . LEU A 1 204 ? 29.191 4.742 -71.594 1.00 57.34 204 LEU A O 1
ATOM 1508 N N . LEU A 1 205 ? 28.241 6.645 -70.909 1.00 56.81 205 LEU A N 1
ATOM 1509 C CA . LEU A 1 205 ? 28.178 6.255 -69.486 1.00 56.81 205 LEU A CA 1
ATOM 1510 C C . LEU A 1 205 ? 26.952 5.384 -69.157 1.00 56.81 205 LEU A C 1
ATOM 1512 O O . LEU A 1 205 ? 26.853 4.839 -68.058 1.00 56.81 205 LEU A O 1
ATOM 1516 N N . ALA A 1 206 ? 26.003 5.246 -70.090 1.00 61.03 206 ALA A N 1
ATOM 1517 C CA . ALA A 1 206 ? 24.832 4.386 -69.919 1.00 61.03 206 ALA A CA 1
ATOM 1518 C C . ALA A 1 206 ? 25.176 2.889 -70.025 1.00 61.03 206 ALA A C 1
ATOM 1520 O O . ALA A 1 206 ? 24.476 2.065 -69.430 1.00 61.03 206 ALA A O 1
ATOM 1521 N N . ASP A 1 207 ? 26.267 2.558 -70.723 1.00 67.56 207 ASP A N 1
ATOM 1522 C CA . ASP A 1 207 ? 26.727 1.184 -70.936 1.00 67.56 207 ASP A CA 1
ATOM 1523 C C . ASP A 1 207 ? 27.768 0.711 -69.912 1.00 67.56 207 ASP A C 1
ATOM 1525 O O . ASP A 1 207 ? 28.131 -0.467 -69.913 1.00 67.56 207 ASP A O 1
ATOM 1529 N N . ASP A 1 208 ? 28.202 1.574 -68.986 1.00 76.75 208 ASP A N 1
ATOM 1530 C CA . ASP A 1 208 ? 29.085 1.160 -67.895 1.00 76.75 208 ASP A CA 1
ATOM 1531 C C . ASP A 1 208 ? 28.352 0.139 -66.991 1.00 76.75 208 ASP A C 1
ATOM 1533 O O . ASP A 1 208 ? 27.298 0.451 -66.414 1.00 76.75 208 ASP A O 1
ATOM 1537 N N . PRO A 1 209 ? 28.878 -1.093 -66.833 1.00 78.25 209 PRO A N 1
ATOM 1538 C CA . PRO A 1 209 ? 28.246 -2.126 -66.017 1.00 78.25 209 PRO A CA 1
ATOM 1539 C C . PRO A 1 209 ? 28.077 -1.706 -64.550 1.00 78.25 209 PRO A C 1
ATOM 1541 O O . PRO A 1 209 ? 27.122 -2.140 -63.898 1.00 78.25 209 PRO A O 1
ATOM 1544 N N . VAL A 1 210 ? 28.950 -0.841 -64.022 1.00 79.19 210 VAL A N 1
ATOM 1545 C CA . VAL A 1 210 ? 28.847 -0.305 -62.658 1.00 79.19 210 VAL A CA 1
ATOM 1546 C C . VAL A 1 210 ? 27.668 0.658 -62.557 1.00 79.19 210 VAL A C 1
ATOM 1548 O O . VAL A 1 210 ? 26.874 0.552 -61.621 1.00 79.19 210 VAL A O 1
ATOM 1551 N N . VAL A 1 211 ? 27.488 1.535 -63.548 1.00 80.81 211 VAL A N 1
ATOM 1552 C CA . VAL A 1 211 ? 26.359 2.477 -63.607 1.00 80.81 211 VAL A CA 1
ATOM 1553 C C . VAL A 1 211 ? 25.040 1.733 -63.823 1.00 80.81 211 VAL A C 1
ATOM 1555 O O . VAL A 1 211 ? 24.052 2.042 -63.155 1.00 80.81 211 VAL A O 1
ATOM 1558 N N . ARG A 1 212 ? 25.007 0.692 -64.668 1.00 80.25 212 ARG A N 1
ATOM 1559 C CA . ARG A 1 212 ? 23.818 -0.169 -64.836 1.00 80.25 212 ARG A CA 1
ATOM 1560 C C . ARG A 1 212 ? 23.464 -0.904 -63.550 1.00 80.25 212 ARG A C 1
ATOM 1562 O O . ARG A 1 212 ? 22.292 -0.943 -63.183 1.00 80.25 212 ARG A O 1
ATOM 1569 N N . LYS A 1 213 ? 24.457 -1.434 -62.829 1.00 82.12 213 LYS A N 1
ATOM 1570 C CA . LYS A 1 213 ? 24.237 -2.090 -61.534 1.00 82.12 213 LYS A CA 1
ATOM 1571 C C . LYS A 1 213 ? 23.761 -1.102 -60.470 1.00 82.12 213 LYS A C 1
ATOM 1573 O O . LYS A 1 213 ? 22.846 -1.427 -59.723 1.00 82.12 213 LYS A O 1
ATOM 1578 N N . ALA A 1 214 ? 24.326 0.104 -60.423 1.00 80.50 214 ALA A N 1
ATOM 1579 C CA . ALA A 1 214 ? 23.879 1.155 -59.513 1.00 80.50 214 ALA A CA 1
ATOM 1580 C C . ALA A 1 214 ? 22.437 1.587 -59.820 1.00 80.50 214 ALA A C 1
ATOM 1582 O O . ALA A 1 214 ? 21.617 1.645 -58.909 1.00 80.50 214 ALA A O 1
ATOM 1583 N N . ARG A 1 215 ? 22.086 1.792 -61.098 1.00 84.38 215 ARG A N 1
ATOM 1584 C CA . ARG A 1 215 ? 20.704 2.080 -61.519 1.00 84.38 215 ARG A CA 1
ATOM 1585 C C . ARG A 1 215 ? 19.751 0.938 -61.176 1.00 84.38 215 ARG A C 1
ATOM 1587 O O . ARG A 1 215 ? 18.679 1.204 -60.645 1.00 84.38 215 ARG A O 1
ATOM 1594 N N . ALA A 1 216 ? 20.153 -0.313 -61.406 1.00 84.81 216 ALA A N 1
ATOM 1595 C CA . ALA A 1 216 ? 19.366 -1.486 -61.034 1.00 84.81 216 ALA A CA 1
ATOM 1596 C C . ALA A 1 216 ? 19.121 -1.539 -59.517 1.00 84.81 216 ALA A C 1
ATOM 1598 O O . ALA A 1 216 ? 17.981 -1.707 -59.091 1.00 84.81 216 ALA A O 1
ATOM 1599 N N . LEU A 1 217 ? 20.152 -1.304 -58.698 1.00 88.50 217 LEU A N 1
ATOM 1600 C CA . LEU A 1 217 ? 20.018 -1.243 -57.240 1.00 88.50 217 LEU A CA 1
ATOM 1601 C C . LEU A 1 217 ? 19.109 -0.093 -56.793 1.00 88.50 217 LEU A C 1
ATOM 1603 O O . LEU A 1 217 ? 18.215 -0.323 -55.987 1.00 88.50 217 LEU A O 1
ATOM 1607 N N . CYS A 1 218 ? 19.276 1.112 -57.340 1.00 88.25 218 CYS A N 1
ATOM 1608 C CA . CYS A 1 218 ? 18.409 2.247 -57.019 1.00 88.25 218 CYS A CA 1
ATOM 1609 C C . CYS A 1 218 ? 16.951 1.982 -57.425 1.00 88.25 218 CYS A C 1
ATOM 1611 O O . CYS A 1 218 ? 16.046 2.275 -56.649 1.00 88.25 218 CYS A O 1
ATOM 1613 N N . SER A 1 219 ? 16.715 1.372 -58.592 1.00 89.19 219 SER A N 1
ATOM 1614 C CA . SER A 1 219 ? 15.367 0.983 -59.026 1.00 89.19 219 SER A CA 1
ATOM 1615 C C . SER A 1 219 ? 14.757 -0.106 -58.137 1.00 89.19 219 SER A C 1
ATOM 1617 O O . SER A 1 219 ? 13.590 -0.010 -57.772 1.00 89.19 219 SER A O 1
ATOM 1619 N N . GLY A 1 220 ? 15.555 -1.087 -57.703 1.00 89.12 220 GLY A N 1
ATOM 1620 C CA . GLY A 1 220 ? 15.115 -2.134 -56.782 1.00 89.12 220 GLY A CA 1
ATOM 1621 C C . GLY A 1 220 ? 14.794 -1.592 -55.388 1.00 89.12 220 GLY A C 1
ATOM 1622 O O . GLY A 1 220 ? 13.793 -1.982 -54.795 1.00 89.12 220 GLY A O 1
ATOM 1623 N N . VAL A 1 221 ? 15.590 -0.645 -54.879 1.00 89.06 221 VAL A N 1
ATOM 1624 C CA . VAL A 1 221 ? 15.306 0.043 -53.608 1.00 89.06 221 VAL A CA 1
ATOM 1625 C C . VAL A 1 221 ? 14.027 0.872 -53.720 1.00 89.06 221 VAL A C 1
ATOM 1627 O O . VAL A 1 221 ? 13.185 0.791 -52.831 1.00 89.06 221 VAL A O 1
ATOM 1630 N N . ALA A 1 222 ? 13.835 1.611 -54.817 1.00 89.25 222 ALA A N 1
ATOM 1631 C CA . ALA A 1 222 ? 12.601 2.362 -55.051 1.00 89.25 222 ALA A CA 1
ATOM 1632 C C . ALA A 1 222 ? 11.368 1.440 -55.100 1.00 89.25 222 ALA A C 1
ATOM 1634 O O . ALA A 1 222 ? 10.343 1.747 -54.494 1.00 89.25 222 ALA A O 1
ATOM 1635 N N . GLN A 1 223 ? 11.487 0.276 -55.745 1.00 92.12 223 GLN A N 1
ATOM 1636 C CA . GLN A 1 223 ? 10.421 -0.724 -55.786 1.00 92.12 223 GLN A CA 1
ATOM 1637 C C . GLN A 1 223 ? 10.119 -1.306 -54.396 1.00 92.12 223 GLN A C 1
ATOM 1639 O O . GLN A 1 223 ? 8.954 -1.442 -54.029 1.00 92.12 223 GLN A O 1
ATOM 1644 N N . ALA A 1 224 ? 11.145 -1.606 -53.596 1.00 88.62 224 ALA A N 1
ATOM 1645 C CA . ALA A 1 224 ? 10.963 -2.106 -52.234 1.00 88.62 224 ALA A CA 1
ATOM 1646 C C . ALA A 1 224 ? 10.288 -1.069 -51.318 1.00 88.62 224 ALA A C 1
ATOM 1648 O O . ALA A 1 224 ? 9.422 -1.423 -50.519 1.00 88.62 224 ALA A O 1
ATOM 1649 N N . VAL A 1 225 ? 10.647 0.214 -51.451 1.00 92.19 225 VAL A N 1
ATOM 1650 C CA . VAL A 1 225 ? 9.997 1.312 -50.715 1.00 92.19 225 VAL A CA 1
ATOM 1651 C C . VAL A 1 225 ? 8.523 1.421 -51.103 1.00 92.19 225 VAL A C 1
ATOM 1653 O O . VAL A 1 225 ? 7.672 1.435 -50.218 1.00 92.19 225 VAL A O 1
ATOM 1656 N N . SER A 1 226 ? 8.209 1.389 -52.400 1.00 92.31 226 SER A N 1
ATOM 1657 C CA . SER A 1 226 ? 6.824 1.394 -52.892 1.00 92.31 226 SER A CA 1
ATOM 1658 C C . SER A 1 226 ? 6.005 0.216 -52.344 1.00 92.31 226 SER A C 1
ATOM 1660 O O . SER A 1 226 ? 4.898 0.420 -51.849 1.00 92.31 226 SER A O 1
ATOM 1662 N N . GLN A 1 227 ? 6.561 -1.000 -52.325 1.00 92.88 227 GLN A N 1
ATOM 1663 C CA . GLN A 1 227 ? 5.883 -2.172 -51.754 1.00 92.88 227 GLN A CA 1
ATOM 1664 C C . GLN A 1 227 ? 5.621 -2.033 -50.245 1.00 92.88 227 GLN A C 1
ATOM 1666 O O . GLN A 1 227 ? 4.561 -2.425 -49.753 1.00 92.88 227 GLN A O 1
ATOM 1671 N N . LEU A 1 228 ? 6.569 -1.467 -49.491 1.00 93.00 228 LEU A N 1
ATOM 1672 C CA . LEU A 1 228 ? 6.395 -1.218 -48.057 1.00 93.00 228 LEU A CA 1
ATOM 1673 C C . LEU A 1 228 ? 5.343 -0.135 -47.786 1.00 93.00 228 LEU A C 1
ATOM 1675 O O . LEU A 1 228 ? 4.578 -0.248 -46.826 1.00 93.00 228 LEU A O 1
ATOM 1679 N N . GLU A 1 229 ? 5.271 0.895 -48.628 1.00 94.88 229 GLU A N 1
ATOM 1680 C CA . GLU A 1 229 ? 4.242 1.933 -48.544 1.00 94.88 229 GLU A CA 1
ATOM 1681 C C . GLU A 1 229 ? 2.842 1.368 -48.818 1.00 94.88 229 GLU A C 1
ATOM 1683 O O . GLU A 1 229 ? 1.918 1.647 -48.048 1.00 94.88 229 GLU A O 1
ATOM 1688 N N . GLU A 1 230 ? 2.690 0.506 -49.827 1.00 93.94 230 GLU A N 1
ATOM 1689 C CA . GLU A 1 230 ? 1.437 -0.207 -50.112 1.00 93.94 230 GLU A CA 1
ATOM 1690 C C . GLU A 1 230 ? 1.003 -1.096 -48.937 1.00 93.94 230 GLU A C 1
ATOM 1692 O O . GLU A 1 230 ? -0.147 -1.038 -48.491 1.00 93.94 230 GLU A O 1
ATOM 1697 N N . GLN A 1 231 ? 1.925 -1.875 -48.360 1.00 92.88 231 GLN A N 1
ATOM 1698 C CA . GLN A 1 231 ? 1.632 -2.692 -47.177 1.00 92.88 231 GLN A CA 1
ATOM 1699 C C . GLN A 1 231 ? 1.211 -1.836 -45.977 1.00 92.88 231 GLN A C 1
ATOM 1701 O O . GLN A 1 231 ? 0.273 -2.188 -45.257 1.00 92.88 231 GLN A O 1
ATOM 1706 N N . ASN A 1 232 ? 1.857 -0.689 -45.773 1.00 93.62 232 ASN A N 1
ATOM 1707 C CA . ASN A 1 232 ? 1.510 0.239 -44.701 1.00 93.62 232 ASN A CA 1
ATOM 1708 C C . ASN A 1 232 ? 0.106 0.841 -44.909 1.00 93.62 232 ASN A C 1
ATOM 1710 O O . ASN A 1 232 ? -0.680 0.928 -43.964 1.00 93.62 232 ASN A O 1
ATOM 1714 N N . GLN A 1 233 ? -0.267 1.182 -46.146 1.00 92.12 233 GLN A N 1
ATOM 1715 C CA . GLN A 1 233 ? -1.627 1.626 -46.476 1.00 92.12 233 GLN A CA 1
ATOM 1716 C C . GLN A 1 233 ? -2.677 0.524 -46.247 1.00 92.12 233 GLN A C 1
ATOM 1718 O O . GLN A 1 233 ? -3.751 0.792 -45.695 1.00 92.12 233 GLN A O 1
ATOM 1723 N N . LEU A 1 234 ? -2.366 -0.731 -46.586 1.00 91.69 234 LEU A N 1
ATOM 1724 C CA . LEU A 1 234 ? -3.240 -1.879 -46.316 1.00 91.69 234 LEU A CA 1
ATOM 1725 C C . LEU A 1 234 ? -3.424 -2.136 -44.814 1.00 91.69 234 LEU A C 1
ATOM 1727 O O . LEU A 1 234 ? -4.524 -2.452 -44.364 1.00 91.69 234 LEU A O 1
ATOM 1731 N N . LEU A 1 235 ? -2.373 -1.978 -44.009 1.00 90.31 235 LEU A N 1
ATOM 1732 C CA . LEU A 1 235 ? -2.475 -2.107 -42.554 1.00 90.31 235 LEU A CA 1
ATOM 1733 C C . LEU A 1 235 ? -3.293 -0.969 -41.939 1.00 90.31 235 LEU A C 1
ATOM 1735 O O . LEU A 1 235 ? -4.137 -1.222 -41.081 1.00 90.31 235 LEU A O 1
ATOM 1739 N N . LYS A 1 236 ? -3.108 0.268 -42.413 1.00 88.75 236 LYS A N 1
ATOM 1740 C CA . LYS A 1 236 ? -3.896 1.427 -41.969 1.00 88.75 236 LYS A CA 1
ATOM 1741 C C . LYS A 1 236 ? -5.381 1.285 -42.306 1.00 88.75 236 LYS A C 1
ATOM 1743 O O . LYS A 1 236 ? -6.217 1.570 -41.453 1.00 88.75 236 LYS A O 1
ATOM 1748 N N . SER A 1 237 ? -5.713 0.803 -43.504 1.00 89.69 237 SER A N 1
ATOM 1749 C CA . SER A 1 237 ? -7.107 0.544 -43.899 1.00 89.69 237 SER A CA 1
ATOM 1750 C C . SER A 1 237 ? -7.729 -0.638 -43.145 1.00 89.69 237 SER A C 1
ATOM 1752 O O . SER A 1 237 ? -8.892 -0.578 -42.757 1.00 89.69 237 SER A O 1
ATOM 1754 N N . LYS A 1 238 ? -6.964 -1.693 -42.838 1.00 87.38 238 LYS A N 1
ATOM 1755 C CA . LYS A 1 238 ? -7.442 -2.778 -41.960 1.00 87.38 238 LYS A CA 1
ATOM 1756 C C . LYS A 1 238 ? -7.679 -2.302 -40.526 1.00 87.38 238 LYS A C 1
ATOM 1758 O O . LYS A 1 238 ? -8.687 -2.671 -39.928 1.00 87.38 238 LYS A O 1
ATOM 1763 N N . ALA A 1 239 ? -6.787 -1.474 -39.987 1.00 84.88 239 ALA A N 1
ATOM 1764 C CA . ALA A 1 239 ? -6.931 -0.910 -38.648 1.00 84.88 239 ALA A CA 1
ATOM 1765 C C . ALA A 1 239 ? -8.150 0.023 -38.546 1.00 84.88 239 ALA A C 1
ATOM 1767 O O . ALA A 1 239 ? -8.888 -0.045 -37.563 1.00 84.88 239 ALA A O 1
ATOM 1768 N N . SER A 1 240 ? -8.416 0.849 -39.567 1.00 79.50 240 SER A N 1
ATOM 1769 C CA . SER A 1 240 ? -9.607 1.710 -39.582 1.00 79.50 240 SER A CA 1
ATOM 1770 C C . SER A 1 240 ? -10.909 0.905 -39.659 1.00 79.50 240 SER A C 1
ATOM 1772 O O . SER A 1 240 ? -11.862 1.219 -38.948 1.00 79.50 240 SER A O 1
ATOM 1774 N N . LEU A 1 241 ? -10.938 -0.181 -40.439 1.00 77.75 241 LEU A N 1
ATOM 1775 C CA . LEU A 1 241 ? -12.082 -1.097 -40.499 1.00 77.75 241 LEU A CA 1
ATOM 1776 C C . LEU A 1 241 ? -12.302 -1.854 -39.181 1.00 77.75 241 LEU A C 1
ATOM 1778 O O . LEU A 1 241 ? -13.444 -2.036 -38.769 1.00 77.75 241 LEU A O 1
ATOM 1782 N N . GLN A 1 242 ? -11.235 -2.252 -38.482 1.00 77.75 242 GLN A N 1
ATOM 1783 C CA . GLN A 1 242 ? -11.353 -2.876 -37.158 1.00 77.75 242 GLN A CA 1
ATOM 1784 C C . GLN A 1 242 ? -11.921 -1.918 -36.105 1.00 77.75 242 GLN A C 1
ATOM 1786 O O . GLN A 1 242 ? -12.721 -2.345 -35.280 1.00 77.75 242 GLN A O 1
ATOM 1791 N N . LEU A 1 243 ? -11.573 -0.629 -36.162 1.00 68.94 243 LEU A N 1
ATOM 1792 C CA . LEU A 1 243 ? -12.136 0.399 -35.280 1.00 68.94 243 LEU A CA 1
ATOM 1793 C C . LEU A 1 243 ? -13.631 0.653 -35.529 1.00 68.94 243 LEU A C 1
ATOM 1795 O O . LEU A 1 243 ? -14.356 0.948 -34.582 1.00 68.94 243 LEU A O 1
ATOM 1799 N N . MET A 1 244 ? -14.108 0.502 -36.768 1.00 66.75 244 MET A N 1
ATOM 1800 C CA . MET A 1 244 ? -15.538 0.627 -37.091 1.00 66.75 244 MET A CA 1
ATOM 1801 C C . MET A 1 244 ? -16.348 -0.648 -36.840 1.00 66.75 244 MET A C 1
ATOM 1803 O O . MET A 1 244 ? -17.569 -0.577 -36.738 1.00 66.75 244 MET A O 1
ATOM 1807 N N . ASN A 1 245 ? -15.684 -1.799 -36.710 1.00 63.72 245 ASN A N 1
ATOM 1808 C CA . ASN A 1 245 ? -16.324 -3.089 -36.464 1.00 63.72 245 ASN A CA 1
ATOM 1809 C C . ASN A 1 245 ? -16.220 -3.544 -35.000 1.00 63.72 245 ASN A C 1
ATOM 1811 O O . ASN A 1 245 ? -16.453 -4.713 -34.699 1.00 63.72 245 ASN A O 1
ATOM 1815 N N . ILE A 1 246 ? -15.873 -2.636 -34.079 1.00 56.78 246 ILE A N 1
ATOM 1816 C CA . ILE A 1 246 ? -16.109 -2.864 -32.654 1.00 56.78 246 ILE A CA 1
ATOM 1817 C C . ILE A 1 246 ? -17.633 -2.868 -32.497 1.00 56.78 246 ILE A C 1
ATOM 1819 O O . ILE A 1 246 ? -18.246 -1.813 -32.691 1.00 56.78 246 ILE A O 1
ATOM 1823 N N . PRO A 1 247 ? -18.274 -4.017 -32.198 1.00 55.12 247 PRO A N 1
ATOM 1824 C CA . PRO A 1 247 ? -19.704 -4.039 -31.957 1.00 55.12 247 PRO A CA 1
ATOM 1825 C C . PRO A 1 247 ? -19.968 -3.029 -30.851 1.00 55.12 247 PRO A C 1
ATOM 1827 O O . PRO A 1 247 ? -19.384 -3.126 -29.771 1.00 55.12 247 PRO A O 1
ATOM 1830 N N . ARG A 1 248 ? -20.784 -2.020 -31.171 1.00 53.72 248 ARG A N 1
ATOM 1831 C CA . ARG A 1 248 ? -21.287 -1.024 -30.230 1.00 53.72 248 ARG A CA 1
ATOM 1832 C C . ARG A 1 248 ? -21.979 -1.826 -29.140 1.00 53.72 248 ARG A C 1
ATOM 1834 O O . ARG A 1 248 ? -23.123 -2.234 -29.319 1.00 53.72 248 ARG A O 1
ATOM 1841 N N . SER A 1 249 ? -21.237 -2.161 -28.087 1.00 51.84 249 SER A N 1
ATOM 1842 C CA . SER A 1 249 ? -21.768 -2.898 -26.960 1.00 51.84 249 SER A CA 1
ATOM 1843 C C . SER A 1 249 ? -22.974 -2.100 -26.505 1.00 51.84 249 SER A C 1
ATOM 1845 O O . SER A 1 249 ? -22.858 -0.900 -26.236 1.00 51.84 249 SER A O 1
ATOM 1847 N N . GLU A 1 250 ? -24.147 -2.742 -26.542 1.00 57.22 250 GLU A N 1
ATOM 1848 C CA . GLU A 1 250 ? -25.348 -2.185 -25.937 1.00 57.22 250 GLU A CA 1
ATOM 1849 C C . GLU A 1 250 ? -24.922 -1.629 -24.572 1.00 57.22 250 GLU A C 1
ATOM 1851 O O . GLU A 1 250 ? -24.207 -2.330 -23.836 1.00 57.22 250 GLU A O 1
ATOM 1856 N N . PRO A 1 251 ? -25.284 -0.374 -24.242 1.00 56.25 251 PRO A N 1
ATOM 1857 C CA . PRO A 1 251 ? -25.041 0.133 -22.904 1.00 56.25 251 PRO A CA 1
ATOM 1858 C C . PRO A 1 251 ? -25.587 -0.918 -21.934 1.00 56.25 251 PRO A C 1
ATOM 1860 O O . PRO A 1 251 ? -26.674 -1.449 -22.186 1.00 56.25 251 PRO A O 1
ATOM 1863 N N . PRO A 1 252 ? -24.814 -1.302 -20.905 1.00 52.78 252 PRO A N 1
ATOM 1864 C CA . PRO A 1 252 ? -25.159 -2.423 -20.049 1.00 52.78 252 PRO A CA 1
ATOM 1865 C C . PRO A 1 252 ? -26.589 -2.224 -19.563 1.00 52.78 252 PRO A C 1
ATOM 1867 O O . PRO A 1 252 ? -26.860 -1.279 -18.825 1.00 52.78 252 PRO A O 1
ATOM 1870 N N . ARG A 1 253 ? -27.512 -3.081 -20.029 1.00 55.84 253 ARG A N 1
ATOM 1871 C CA . ARG A 1 253 ? -28.879 -3.107 -19.513 1.00 55.84 253 ARG A CA 1
ATOM 1872 C C . ARG A 1 253 ? -28.744 -3.234 -18.011 1.00 55.84 253 ARG A C 1
ATOM 1874 O O . ARG A 1 253 ? -28.145 -4.203 -17.537 1.00 55.84 253 ARG A O 1
ATOM 1881 N N . GLU A 1 254 ? -29.249 -2.228 -17.305 1.00 53.16 254 GLU A N 1
ATOM 1882 C CA . GLU A 1 254 ? -29.369 -2.221 -15.858 1.00 53.16 254 GLU A CA 1
ATOM 1883 C C . GLU A 1 254 ? -29.917 -3.580 -15.441 1.00 53.16 254 GLU A C 1
ATOM 1885 O O . GLU A 1 254 ? -31.076 -3.927 -15.691 1.00 53.16 254 GLU A O 1
ATOM 1890 N N . ARG A 1 255 ? -29.043 -4.405 -14.863 1.00 43.94 255 ARG A N 1
ATOM 1891 C CA . ARG A 1 255 ? -29.475 -5.606 -14.176 1.00 43.94 255 ARG A CA 1
ATOM 1892 C C . ARG A 1 255 ? -30.304 -5.097 -13.013 1.00 43.94 255 ARG A C 1
ATOM 1894 O O . ARG A 1 255 ? -29.740 -4.646 -12.022 1.00 43.94 255 ARG A O 1
ATOM 1901 N N . LYS A 1 256 ? -31.629 -5.143 -13.176 1.00 51.19 256 LYS A N 1
ATOM 1902 C CA . LYS A 1 256 ? -32.585 -5.055 -12.078 1.00 51.19 256 LYS A CA 1
ATOM 1903 C C . LYS A 1 256 ? -32.095 -6.025 -11.014 1.00 51.19 256 LYS A C 1
ATOM 1905 O O . LYS A 1 256 ? -32.113 -7.241 -11.211 1.00 51.19 256 LYS A O 1
ATOM 1910 N N . SER A 1 257 ? -31.549 -5.462 -9.947 1.00 49.91 257 SER A N 1
ATOM 1911 C CA . SER A 1 257 ? -31.229 -6.183 -8.733 1.00 49.91 257 SER A CA 1
ATOM 1912 C C . SER A 1 257 ? -32.496 -6.912 -8.276 1.00 49.91 257 SER A C 1
ATOM 1914 O O . SER A 1 257 ? -33.592 -6.357 -8.397 1.00 49.91 257 SER A O 1
ATOM 1916 N N . PRO A 1 258 ? -32.384 -8.164 -7.803 1.00 57.28 258 PRO A N 1
ATOM 1917 C CA . PRO A 1 258 ? -33.518 -8.851 -7.210 1.00 57.28 258 PRO A CA 1
ATOM 1918 C C . PRO A 1 258 ? -34.076 -7.973 -6.090 1.00 57.28 258 PRO A C 1
ATOM 1920 O O . PRO A 1 258 ? -33.337 -7.535 -5.207 1.00 57.28 258 PRO A O 1
ATOM 1923 N N . THR A 1 259 ? -35.370 -7.679 -6.183 1.00 54.88 259 THR A N 1
ATOM 1924 C CA . THR A 1 259 ? -36.135 -6.953 -5.173 1.00 54.88 259 THR A CA 1
ATOM 1925 C C . THR A 1 259 ? -35.906 -7.611 -3.814 1.00 54.88 259 THR A C 1
ATOM 1927 O O . THR A 1 259 ? -36.258 -8.785 -3.660 1.00 54.88 259 THR A O 1
ATOM 1930 N N . PRO A 1 260 ? -35.320 -6.910 -2.827 1.00 49.59 260 PRO A N 1
ATOM 1931 C CA . PRO A 1 260 ? -35.342 -7.387 -1.460 1.00 49.59 260 PRO A CA 1
ATOM 1932 C C . PRO A 1 260 ? -36.801 -7.413 -1.012 1.00 49.59 260 PRO A C 1
ATOM 1934 O O . PRO A 1 260 ? -37.556 -6.466 -1.229 1.00 49.59 260 PRO A O 1
ATOM 1937 N N . PHE A 1 261 ? -37.193 -8.539 -0.432 1.00 51.94 261 PHE A N 1
ATOM 1938 C CA . PHE A 1 261 ? -38.456 -8.727 0.258 1.00 51.94 261 PHE A CA 1
ATOM 1939 C C . PHE A 1 261 ? -38.712 -7.533 1.197 1.00 51.94 261 PHE A C 1
ATOM 1941 O O . PHE A 1 261 ? -37.995 -7.343 2.180 1.00 51.94 261 PHE A O 1
ATOM 1948 N N . GLN A 1 262 ? -39.698 -6.703 0.845 1.00 42.25 262 GLN A N 1
ATOM 1949 C CA . GLN A 1 262 ? -40.199 -5.605 1.666 1.00 42.25 262 GLN A CA 1
ATOM 1950 C C . GLN A 1 262 ? -40.940 -6.198 2.866 1.00 42.25 262 GLN A C 1
ATOM 1952 O O . GLN A 1 262 ? -42.112 -6.557 2.784 1.00 42.25 262 GLN A O 1
ATOM 1957 N N . GLY A 1 263 ? -40.233 -6.314 3.988 1.00 49.50 263 GLY A N 1
ATOM 1958 C CA . GLY A 1 263 ? -40.861 -6.209 5.300 1.00 49.50 263 GLY A CA 1
ATOM 1959 C C . GLY A 1 263 ? -41.133 -4.730 5.614 1.00 49.50 263 GLY A C 1
ATOM 1960 O O . GLY A 1 263 ? -40.380 -3.872 5.145 1.00 49.50 263 GLY A O 1
ATOM 1961 N N . PRO A 1 264 ? -42.190 -4.407 6.373 1.00 52.69 264 PRO A N 1
ATOM 1962 C CA . PRO A 1 264 ? -42.564 -3.032 6.658 1.00 52.69 264 PRO A CA 1
ATOM 1963 C C . PRO A 1 264 ? -41.633 -2.466 7.729 1.00 52.69 264 PRO A C 1
ATOM 1965 O O . PRO A 1 264 ? -41.756 -2.804 8.903 1.00 52.69 264 PRO A O 1
ATOM 1968 N N . PHE A 1 265 ? -40.703 -1.606 7.330 1.00 41.69 265 PHE A N 1
ATOM 1969 C CA . PHE A 1 265 ? -40.063 -0.683 8.256 1.00 41.69 265 PHE A CA 1
ATOM 1970 C C . PHE A 1 265 ? -39.994 0.687 7.600 1.00 41.69 265 PHE A C 1
ATOM 1972 O O . PHE A 1 265 ? -39.157 0.951 6.738 1.00 41.69 265 PHE A O 1
ATOM 1979 N N . ASP A 1 266 ? -40.924 1.535 8.021 1.00 52.62 266 ASP A N 1
ATOM 1980 C CA . ASP A 1 266 ? -40.841 2.976 7.873 1.00 52.62 266 ASP A CA 1
ATOM 1981 C C . ASP A 1 266 ? -39.543 3.462 8.527 1.00 52.62 266 ASP A C 1
ATOM 1983 O O . ASP A 1 266 ? -39.246 3.085 9.663 1.00 52.62 266 ASP A O 1
ATOM 1987 N N . ASN A 1 267 ? -38.754 4.250 7.794 1.00 47.28 267 ASN A N 1
ATOM 1988 C CA . ASN A 1 267 ? -38.141 5.495 8.266 1.00 47.28 267 ASN A CA 1
ATOM 1989 C C . ASN A 1 267 ? -37.226 6.066 7.173 1.00 47.28 267 ASN A C 1
ATOM 1991 O O . ASN A 1 267 ? -36.128 5.569 6.914 1.00 47.28 267 ASN A O 1
ATOM 1995 N N . GLU A 1 268 ? -37.709 7.139 6.550 1.00 51.09 268 GLU A N 1
ATOM 1996 C CA . GLU A 1 268 ? -36.919 8.089 5.777 1.00 51.09 268 GLU A CA 1
ATOM 1997 C C . GLU A 1 268 ? -35.764 8.635 6.622 1.00 51.09 268 GLU A C 1
ATOM 1999 O O . GLU A 1 268 ? -35.998 9.246 7.663 1.00 51.09 268 GLU A O 1
ATOM 2004 N N . VAL A 1 269 ? -34.527 8.509 6.135 1.00 45.97 269 VAL A N 1
ATOM 2005 C CA . VAL A 1 269 ? -33.523 9.562 6.324 1.00 45.97 269 VAL A CA 1
ATOM 2006 C C . VAL A 1 269 ? -32.729 9.707 5.031 1.00 45.97 269 VAL A C 1
ATOM 2008 O O . VAL A 1 269 ? -31.949 8.843 4.633 1.00 45.97 269 VAL A O 1
ATOM 2011 N N . ASP A 1 270 ? -32.985 10.834 4.390 1.00 53.22 270 ASP A N 1
ATOM 2012 C CA . ASP A 1 270 ? -32.332 11.372 3.211 1.00 53.22 270 ASP A CA 1
ATOM 2013 C C . ASP A 1 270 ? -30.900 11.824 3.559 1.00 53.22 270 ASP A C 1
ATOM 2015 O O . ASP A 1 270 ? -30.714 12.676 4.429 1.00 53.22 270 ASP A O 1
ATOM 2019 N N . VAL A 1 271 ? -29.873 11.257 2.912 1.00 44.16 271 VAL A N 1
ATOM 2020 C CA . VAL A 1 271 ? -28.509 11.820 2.918 1.00 44.16 271 VAL A CA 1
ATOM 2021 C C . VAL A 1 271 ? -27.864 11.613 1.549 1.00 44.16 271 VAL A C 1
ATOM 2023 O O . VAL A 1 271 ? -27.269 10.577 1.249 1.00 44.16 271 VAL A O 1
ATOM 2026 N N . GLY A 1 272 ? -27.966 12.647 0.716 1.00 42.66 272 GLY A N 1
ATOM 2027 C CA . GLY A 1 272 ? -27.140 12.818 -0.471 1.00 42.66 272 GLY A CA 1
ATOM 2028 C C . GLY A 1 272 ? -25.676 13.127 -0.131 1.00 42.66 272 GLY A C 1
ATOM 2029 O O . GLY A 1 272 ? -25.362 13.686 0.918 1.00 42.66 272 GLY A O 1
ATOM 2030 N N . GLY A 1 273 ? -24.773 12.804 -1.062 1.00 40.75 273 GLY A N 1
ATOM 2031 C CA . GLY A 1 273 ? -23.396 13.307 -1.034 1.00 40.75 273 GLY A CA 1
ATOM 2032 C C . GLY A 1 273 ? -22.342 12.323 -1.531 1.00 40.75 273 GLY A C 1
ATOM 2033 O O . GLY A 1 273 ? -21.535 11.819 -0.755 1.00 40.75 273 GLY A O 1
ATOM 2034 N N . HIS A 1 274 ? -22.307 12.076 -2.841 1.00 44.66 274 HIS A N 1
ATOM 2035 C CA . HIS A 1 274 ? -21.186 11.408 -3.500 1.00 44.66 274 HIS A CA 1
ATOM 2036 C C . HIS A 1 274 ? -19.919 12.280 -3.448 1.00 44.66 274 HIS A C 1
ATOM 2038 O O . HIS A 1 274 ? -19.873 13.343 -4.064 1.00 44.66 274 HIS A O 1
ATOM 2044 N N . ALA A 1 275 ? -18.860 11.793 -2.798 1.00 40.56 275 ALA A N 1
ATOM 2045 C CA . ALA A 1 275 ? -17.500 12.300 -2.973 1.00 40.56 275 ALA A CA 1
ATOM 2046 C C . ALA A 1 275 ? -16.573 11.158 -3.417 1.00 40.56 275 ALA A C 1
ATOM 2048 O O . ALA A 1 275 ? -16.380 10.162 -2.718 1.00 40.56 275 ALA A O 1
ATOM 2049 N N . ALA A 1 276 ? -16.032 11.310 -4.624 1.00 48.31 276 ALA A N 1
ATOM 2050 C CA . ALA A 1 276 ? -15.128 10.381 -5.281 1.00 48.31 276 ALA A CA 1
ATOM 2051 C C . ALA A 1 276 ? -13.781 10.279 -4.545 1.00 48.31 276 ALA A C 1
ATOM 2053 O O . ALA A 1 276 ? -13.086 11.275 -4.344 1.00 48.31 276 ALA A O 1
ATOM 2054 N N . ILE A 1 277 ? -13.377 9.058 -4.192 1.00 43.00 277 ILE A N 1
ATOM 2055 C CA . ILE A 1 277 ? -12.047 8.768 -3.649 1.00 43.00 277 ILE A CA 1
ATOM 2056 C C . ILE A 1 277 ? -11.108 8.474 -4.823 1.00 43.00 277 ILE A C 1
ATOM 2058 O O . ILE A 1 277 ? -11.122 7.381 -5.391 1.00 43.00 277 ILE A O 1
ATOM 2062 N N . SER A 1 278 ? -10.279 9.454 -5.192 1.00 43.16 278 SER A N 1
ATOM 2063 C CA . SER A 1 278 ? -9.156 9.246 -6.105 1.00 43.16 278 SER A CA 1
ATOM 2064 C C . SER A 1 278 ? -8.003 8.566 -5.356 1.00 43.16 278 SER A C 1
ATOM 2066 O O . SER A 1 278 ? -7.454 9.068 -4.373 1.00 43.16 278 SER A O 1
ATOM 2068 N N . ILE A 1 279 ? -7.638 7.364 -5.799 1.00 41.56 279 ILE A N 1
ATOM 2069 C CA . ILE A 1 279 ? -6.520 6.607 -5.233 1.00 41.56 279 ILE A CA 1
ATOM 2070 C C . ILE A 1 279 ? -5.231 7.098 -5.899 1.00 41.56 279 ILE A C 1
ATOM 2072 O O . ILE A 1 279 ? -4.802 6.593 -6.935 1.00 41.56 279 ILE A O 1
ATOM 2076 N N . CYS A 1 280 ? -4.583 8.088 -5.286 1.00 38.69 280 CYS A N 1
ATOM 2077 C CA . CYS A 1 280 ? -3.212 8.464 -5.626 1.00 38.69 280 CYS A CA 1
ATOM 2078 C C . CYS A 1 280 ? -2.232 7.372 -5.159 1.00 38.69 280 CYS A C 1
ATOM 2080 O O . CYS A 1 280 ? -1.876 7.284 -3.981 1.00 38.69 280 CYS A O 1
ATOM 2082 N N . ARG A 1 281 ? -1.753 6.553 -6.105 1.00 42.38 281 ARG A N 1
ATOM 2083 C CA . ARG A 1 281 ? -0.591 5.662 -5.937 1.00 42.38 281 ARG A CA 1
ATOM 2084 C C . ARG A 1 281 ? 0.663 6.494 -5.632 1.00 42.38 281 ARG A C 1
ATOM 2086 O O . ARG A 1 281 ? 1.239 7.106 -6.525 1.00 42.38 281 ARG A O 1
ATOM 2093 N N . ARG A 1 282 ? 1.128 6.488 -4.377 1.00 42.94 282 ARG A N 1
ATOM 2094 C CA . ARG A 1 282 ? 2.469 6.975 -4.002 1.00 42.94 282 ARG A CA 1
ATOM 2095 C C . ARG A 1 282 ? 3.486 5.840 -4.109 1.00 42.94 282 ARG A C 1
ATOM 2097 O O . ARG A 1 282 ? 3.524 4.960 -3.252 1.00 42.94 282 ARG A O 1
ATOM 2104 N N . ASN A 1 283 ? 4.346 5.923 -5.122 1.00 48.44 283 ASN A N 1
ATOM 2105 C CA . ASN A 1 283 ? 5.630 5.227 -5.167 1.00 48.44 283 ASN A CA 1
ATOM 2106 C C . ASN A 1 283 ? 6.477 5.660 -3.960 1.00 48.44 283 ASN A C 1
ATOM 2108 O O . ASN A 1 283 ? 6.915 6.807 -3.889 1.00 48.44 283 ASN A O 1
ATOM 2112 N N . ARG A 1 284 ? 6.711 4.755 -3.005 1.00 44.28 284 ARG A N 1
ATOM 2113 C CA . ARG A 1 284 ? 7.767 4.926 -2.000 1.00 44.28 284 ARG A CA 1
ATOM 2114 C C . ARG A 1 284 ? 9.001 4.169 -2.467 1.00 44.28 284 ARG A C 1
ATOM 2116 O O . ARG A 1 284 ? 8.966 2.949 -2.605 1.00 44.28 284 ARG A O 1
ATOM 2123 N N . GLY A 1 285 ? 10.060 4.932 -2.725 1.00 38.81 285 GLY A N 1
ATOM 2124 C CA . GLY A 1 285 ? 11.382 4.437 -3.071 1.00 38.81 285 GLY A CA 1
ATOM 2125 C C . GLY A 1 285 ? 11.918 3.483 -2.008 1.00 38.81 285 GLY A C 1
ATOM 2126 O O . GLY A 1 285 ? 11.895 3.763 -0.810 1.00 38.81 285 GLY A O 1
ATOM 2127 N N . PHE A 1 286 ? 12.380 2.337 -2.486 1.00 42.06 286 PHE A N 1
ATOM 2128 C CA . PHE A 1 286 ? 13.109 1.341 -1.726 1.00 42.06 286 PHE A CA 1
ATOM 2129 C C . PHE A 1 286 ? 14.547 1.854 -1.543 1.00 42.06 286 PHE A C 1
ATOM 2131 O O . PHE A 1 286 ? 15.305 1.920 -2.507 1.00 42.06 286 PHE A O 1
ATOM 2138 N N . HIS A 1 287 ? 14.929 2.237 -0.324 1.00 43.22 287 HIS A N 1
ATOM 2139 C CA . HIS A 1 287 ? 16.338 2.426 0.027 1.00 43.22 287 HIS A CA 1
ATOM 2140 C C . HIS A 1 287 ? 16.910 1.087 0.520 1.00 43.22 287 HIS A C 1
ATOM 2142 O O . HIS A 1 287 ? 16.341 0.503 1.448 1.00 43.22 287 HIS A O 1
ATOM 2148 N N . PRO A 1 288 ? 18.017 0.579 -0.051 1.00 49.84 288 PRO A N 1
ATOM 2149 C CA . PRO A 1 288 ? 18.673 -0.611 0.470 1.00 49.84 288 PRO A CA 1
ATOM 2150 C C . PRO A 1 288 ? 19.338 -0.285 1.813 1.00 49.84 288 PRO A C 1
ATOM 2152 O O . PRO A 1 288 ? 20.207 0.580 1.914 1.00 49.84 288 PRO A O 1
ATOM 2155 N N . ARG A 1 289 ? 18.896 -0.980 2.865 1.00 41.97 289 ARG A N 1
ATOM 2156 C CA . ARG A 1 289 ? 19.515 -0.960 4.193 1.00 41.97 289 ARG A CA 1
ATOM 2157 C C . ARG A 1 289 ? 20.923 -1.552 4.097 1.00 41.97 289 ARG A C 1
ATOM 2159 O O . ARG A 1 289 ? 21.094 -2.658 3.592 1.00 41.97 289 ARG A O 1
ATOM 2166 N N . ALA A 1 290 ? 21.902 -0.811 4.610 1.00 42.47 290 ALA A N 1
ATOM 2167 C CA . ALA A 1 290 ? 23.280 -1.248 4.767 1.00 42.47 290 ALA A CA 1
ATOM 2168 C C . ALA A 1 290 ? 23.348 -2.563 5.563 1.00 42.47 290 ALA A C 1
ATOM 2170 O O . ALA A 1 290 ? 22.831 -2.664 6.678 1.00 42.47 290 ALA A O 1
ATOM 2171 N N . VAL A 1 291 ? 23.988 -3.566 4.966 1.00 46.34 291 VAL A N 1
ATOM 2172 C CA . VAL A 1 291 ? 24.316 -4.843 5.598 1.00 46.34 291 VAL A CA 1
ATOM 2173 C C . VAL A 1 291 ? 25.448 -4.582 6.590 1.00 46.34 291 VAL A C 1
ATOM 2175 O O . VAL A 1 291 ? 26.602 -4.405 6.208 1.00 46.34 291 VAL A O 1
ATOM 2178 N N . LEU A 1 292 ? 25.112 -4.510 7.878 1.00 47.50 292 LEU A N 1
ATOM 2179 C CA . LEU A 1 292 ? 26.098 -4.531 8.953 1.00 47.50 292 LEU A CA 1
ATOM 2180 C C . LEU A 1 292 ? 26.714 -5.933 9.009 1.00 47.50 292 LEU A C 1
ATOM 2182 O O . LEU A 1 292 ? 26.078 -6.892 9.442 1.00 47.50 292 LEU A O 1
ATOM 2186 N N . HIS A 1 293 ? 27.962 -6.044 8.558 1.00 41.44 293 HIS A N 1
ATOM 2187 C CA . HIS A 1 293 ? 28.800 -7.217 8.769 1.00 41.44 293 HIS A CA 1
ATOM 2188 C C . HIS A 1 293 ? 29.073 -7.390 10.269 1.00 41.44 293 HIS A C 1
ATOM 2190 O O . HIS A 1 293 ? 29.953 -6.743 10.838 1.00 41.44 293 HIS A O 1
ATOM 2196 N N . ALA A 1 294 ? 28.325 -8.284 10.914 1.00 46.72 294 ALA A N 1
ATOM 2197 C CA . ALA A 1 294 ? 28.684 -8.801 12.225 1.00 46.72 294 ALA A CA 1
ATOM 2198 C C . ALA A 1 294 ? 29.982 -9.615 12.089 1.00 46.72 294 ALA A C 1
ATOM 2200 O O . ALA A 1 294 ? 30.015 -10.661 11.438 1.00 46.72 294 ALA A O 1
ATOM 2201 N N . ARG A 1 295 ? 31.071 -9.109 12.679 1.00 45.59 295 ARG A N 1
ATOM 2202 C CA . ARG A 1 295 ? 32.337 -9.835 12.814 1.00 45.59 295 ARG A CA 1
ATOM 2203 C C . ARG A 1 295 ? 32.090 -11.100 13.640 1.00 45.59 295 ARG A C 1
ATOM 2205 O O . ARG A 1 295 ? 31.746 -11.010 14.815 1.00 45.59 295 ARG A O 1
ATOM 2212 N N . ARG A 1 296 ? 32.259 -12.273 13.022 1.00 50.50 296 ARG A N 1
ATOM 2213 C CA . ARG A 1 296 ? 32.327 -13.553 13.741 1.00 50.50 296 ARG A CA 1
ATOM 2214 C C . ARG A 1 296 ? 33.593 -13.580 14.611 1.00 50.50 296 ARG A C 1
ATOM 2216 O O . ARG A 1 296 ? 34.647 -13.170 14.121 1.00 50.50 296 ARG A O 1
ATOM 2223 N N . PRO A 1 297 ? 33.521 -14.072 15.858 1.00 58.31 297 PRO A N 1
ATOM 2224 C CA . PRO A 1 297 ? 34.710 -14.316 16.663 1.00 58.31 297 PRO A CA 1
ATOM 2225 C C . PRO A 1 297 ? 35.553 -15.449 16.044 1.00 58.31 297 PRO A C 1
ATOM 2227 O O . PRO A 1 297 ? 34.987 -16.415 15.516 1.00 58.31 297 PRO A O 1
ATOM 2230 N N . PRO A 1 298 ? 36.893 -15.349 16.085 1.00 55.22 298 PRO A N 1
ATOM 2231 C CA . PRO A 1 298 ? 37.779 -16.412 15.623 1.00 55.22 298 PRO A CA 1
ATOM 2232 C C . PRO A 1 298 ? 37.653 -17.627 16.557 1.00 55.22 298 PRO A C 1
ATOM 2234 O O . PRO A 1 298 ? 37.790 -17.482 17.767 1.00 55.22 298 PRO A O 1
ATOM 2237 N N . GLY A 1 299 ? 37.371 -18.812 16.001 1.00 66.00 299 GLY A N 1
ATOM 2238 C CA . GLY A 1 299 ? 37.381 -20.077 16.755 1.00 66.00 299 GLY A CA 1
ATOM 2239 C C . GLY A 1 299 ? 36.135 -20.967 16.659 1.00 66.00 299 GLY A C 1
ATOM 2240 O O . GLY A 1 299 ? 36.074 -21.966 17.365 1.00 66.00 299 GLY A O 1
ATOM 2241 N N . SER A 1 300 ? 35.149 -20.665 15.804 1.00 54.34 300 SER A N 1
ATOM 2242 C CA . SER A 1 300 ? 34.043 -21.610 15.549 1.00 54.34 300 SER A CA 1
ATOM 2243 C C . SER A 1 300 ? 34.386 -22.563 14.391 1.00 54.34 300 SER A C 1
ATOM 2245 O O . SER A 1 300 ? 34.749 -22.077 13.315 1.00 54.34 300 SER A O 1
ATOM 2247 N N . PRO A 1 301 ? 34.289 -23.897 14.570 1.00 60.53 301 PRO A N 1
ATOM 2248 C CA . PRO A 1 301 ? 34.495 -24.849 13.483 1.00 60.53 301 PRO A CA 1
ATOM 2249 C C . PRO A 1 301 ? 33.399 -24.703 12.408 1.00 60.53 301 PRO A C 1
ATOM 2251 O O . PRO A 1 301 ? 32.268 -24.307 12.718 1.00 60.53 301 PRO A O 1
ATOM 2254 N N . PRO A 1 302 ? 33.711 -24.983 11.131 1.00 58.44 302 PRO A N 1
ATOM 2255 C CA . PRO A 1 302 ? 32.769 -24.818 10.032 1.00 58.44 302 PRO A CA 1
ATOM 2256 C C . PRO A 1 302 ? 31.591 -25.797 10.156 1.00 58.44 302 PRO A C 1
ATOM 2258 O O . PRO A 1 302 ? 31.761 -27.009 10.139 1.00 58.44 302 PRO A O 1
ATOM 2261 N N . VAL A 1 303 ? 30.366 -25.262 10.190 1.00 57.66 303 VAL A N 1
ATOM 2262 C CA . VAL A 1 303 ? 29.084 -26.008 10.236 1.00 57.66 303 VAL A CA 1
ATOM 2263 C C . VAL A 1 303 ? 28.777 -26.747 8.910 1.00 57.66 303 VAL A C 1
ATOM 2265 O O . VAL A 1 303 ? 27.670 -27.224 8.687 1.00 57.66 303 VAL A O 1
ATOM 2268 N N . MET A 1 304 ? 29.746 -26.850 7.996 1.00 52.66 304 MET A N 1
ATOM 2269 C CA . MET A 1 304 ? 29.538 -27.402 6.651 1.00 52.66 304 MET A CA 1
ATOM 2270 C C . MET A 1 304 ? 29.633 -28.935 6.593 1.00 52.66 304 MET A C 1
ATOM 2272 O O . MET A 1 304 ? 29.043 -29.524 5.701 1.00 52.66 304 MET A O 1
ATOM 2276 N N . GLU A 1 305 ? 30.267 -29.612 7.556 1.00 52.22 305 GLU A N 1
ATOM 2277 C CA . GLU A 1 305 ? 30.449 -31.077 7.473 1.00 52.22 305 GLU A CA 1
ATOM 2278 C C . GLU A 1 305 ? 29.259 -31.919 7.965 1.00 52.22 305 GLU A C 1
ATOM 2280 O O . GLU A 1 305 ? 29.221 -33.128 7.732 1.00 52.22 305 GLU A O 1
ATOM 2285 N N . ALA A 1 306 ? 28.262 -31.316 8.620 1.00 53.62 306 ALA A N 1
ATOM 2286 C CA . ALA A 1 306 ? 27.101 -32.060 9.119 1.00 53.62 306 ALA A CA 1
ATOM 2287 C C . ALA A 1 306 ? 25.970 -32.200 8.082 1.00 53.62 306 ALA A C 1
ATOM 2289 O O . ALA A 1 306 ? 25.189 -33.142 8.166 1.00 53.62 306 ALA A O 1
ATOM 2290 N N . ARG A 1 307 ? 25.883 -31.305 7.086 1.00 56.12 307 ARG A N 1
ATOM 2291 C CA . ARG A 1 307 ? 24.778 -31.314 6.106 1.00 56.12 307 ARG A CA 1
ATOM 2292 C C . ARG A 1 307 ? 25.018 -32.213 4.895 1.00 56.12 307 ARG A C 1
ATOM 2294 O O . ARG A 1 307 ? 24.059 -32.762 4.361 1.00 56.12 307 ARG A O 1
ATOM 2301 N N . ASP A 1 308 ? 26.271 -32.450 4.519 1.00 55.16 308 ASP A N 1
ATOM 2302 C CA . ASP A 1 308 ? 26.581 -33.300 3.361 1.00 55.16 308 ASP A CA 1
ATOM 2303 C C . ASP A 1 308 ? 26.360 -34.798 3.645 1.00 55.16 308 ASP A C 1
ATOM 2305 O O . ASP A 1 308 ? 26.112 -35.582 2.727 1.00 55.16 308 ASP A O 1
ATOM 2309 N N . LYS A 1 309 ? 26.344 -35.207 4.923 1.00 57.28 309 LYS A N 1
ATOM 2310 C CA . LYS A 1 309 ? 26.036 -36.593 5.316 1.00 57.28 309 LYS A CA 1
ATOM 2311 C C . LYS A 1 309 ? 24.537 -36.915 5.273 1.00 57.28 309 LYS A C 1
ATOM 2313 O O . LYS A 1 309 ? 24.182 -38.036 4.921 1.00 57.28 309 LYS A O 1
ATOM 2318 N N . GLU A 1 310 ? 23.659 -35.949 5.548 1.00 57.31 310 GLU A N 1
ATOM 2319 C CA . GLU A 1 310 ? 22.201 -36.159 5.470 1.00 57.31 310 GLU A CA 1
ATOM 2320 C C . GLU A 1 310 ? 21.683 -36.159 4.024 1.00 57.31 310 GLU A C 1
ATOM 2322 O O . GLU A 1 310 ? 20.789 -36.935 3.689 1.00 57.31 310 GLU A O 1
ATOM 2327 N N . ILE A 1 311 ? 22.280 -35.361 3.130 1.00 61.22 311 ILE A N 1
ATOM 2328 C CA . ILE A 1 311 ? 21.874 -35.319 1.714 1.00 61.22 311 ILE A CA 1
ATOM 2329 C C . ILE A 1 311 ? 22.301 -36.600 0.974 1.00 61.22 311 ILE A C 1
ATOM 2331 O O . ILE A 1 311 ? 21.539 -37.127 0.163 1.00 61.22 311 ILE A O 1
ATOM 2335 N N . SER A 1 312 ? 23.470 -37.165 1.301 1.00 63.19 312 SER A N 1
ATOM 2336 C CA . SER A 1 312 ? 23.932 -38.434 0.714 1.00 63.19 312 SER A CA 1
ATOM 2337 C C . SER A 1 312 ? 23.051 -39.631 1.118 1.00 63.19 312 SER A C 1
ATOM 2339 O O . SER A 1 312 ? 22.778 -40.508 0.296 1.00 63.19 312 SER A O 1
ATOM 2341 N N . ALA A 1 313 ? 22.518 -39.638 2.346 1.00 60.12 313 ALA A N 1
ATOM 2342 C CA . ALA A 1 313 ? 21.625 -40.696 2.827 1.00 60.12 313 ALA A CA 1
ATOM 2343 C C . ALA A 1 313 ? 20.211 -40.643 2.212 1.00 60.12 313 ALA A C 1
ATOM 2345 O O . ALA A 1 313 ? 19.553 -41.674 2.097 1.00 60.12 313 ALA A O 1
ATOM 2346 N N . LEU A 1 314 ? 19.738 -39.468 1.782 1.00 58.06 314 LEU A N 1
ATOM 2347 C CA . LEU A 1 314 ? 18.427 -39.332 1.131 1.00 58.06 314 LEU A CA 1
ATOM 2348 C C . LEU A 1 314 ? 18.464 -39.693 -0.364 1.00 58.06 314 LEU A C 1
ATOM 2350 O O . LEU A 1 314 ? 17.482 -40.217 -0.893 1.00 58.06 314 LEU A O 1
ATOM 2354 N N . CYS A 1 315 ? 19.599 -39.497 -1.042 1.00 57.53 315 CYS A N 1
ATOM 2355 C CA . CYS A 1 315 ? 19.753 -39.884 -2.449 1.00 57.53 315 CYS A CA 1
ATOM 2356 C C . CYS A 1 315 ? 19.854 -41.407 -2.659 1.00 57.53 315 CYS A C 1
ATOM 2358 O O . CYS A 1 315 ? 19.419 -41.903 -3.698 1.00 57.53 315 CYS A O 1
ATOM 2360 N N . SER A 1 316 ? 20.360 -42.174 -1.688 1.00 56.50 316 SER A N 1
ATOM 2361 C CA . SER A 1 316 ? 20.448 -43.640 -1.799 1.00 56.50 316 SER A CA 1
ATOM 2362 C C . SER A 1 316 ? 19.101 -44.355 -1.617 1.00 56.50 316 SER A C 1
ATOM 2364 O O . SER A 1 316 ? 18.910 -45.440 -2.164 1.00 56.50 316 SER A O 1
ATOM 2366 N N . VAL A 1 317 ? 18.132 -43.739 -0.928 1.00 56.66 317 VAL A N 1
ATOM 2367 C CA . VAL A 1 317 ? 16.784 -44.312 -0.741 1.00 56.66 317 VAL A CA 1
ATOM 2368 C C . VAL A 1 317 ? 15.886 -44.083 -1.965 1.00 56.66 317 VAL A C 1
ATOM 2370 O O . VAL A 1 317 ? 15.059 -44.933 -2.289 1.00 56.66 317 VAL A O 1
ATOM 2373 N N . LEU A 1 318 ? 16.076 -42.986 -2.705 1.00 56.59 318 LEU A N 1
ATOM 2374 C CA . LEU A 1 318 ? 15.283 -42.686 -3.907 1.00 56.59 318 LEU A CA 1
ATOM 2375 C C . LEU A 1 318 ? 15.814 -43.356 -5.189 1.00 56.59 318 LEU A C 1
ATOM 2377 O O . LEU A 1 318 ? 15.064 -43.502 -6.151 1.00 56.59 318 LEU A O 1
ATOM 2381 N N . GLY A 1 319 ? 17.071 -43.814 -5.202 1.00 48.88 319 GLY A N 1
ATOM 2382 C CA . GLY A 1 319 ? 17.683 -44.479 -6.362 1.00 48.88 319 GLY A CA 1
ATOM 2383 C C . GLY A 1 319 ? 17.258 -45.937 -6.591 1.00 48.88 319 GLY A C 1
ATOM 2384 O O . GLY A 1 319 ? 17.449 -46.455 -7.688 1.00 48.88 319 GLY A O 1
ATOM 2385 N N . SER A 1 320 ? 16.656 -46.596 -5.597 1.00 52.56 320 SER A N 1
ATOM 2386 C CA . SER A 1 320 ? 16.380 -48.045 -5.648 1.00 52.56 320 SER A CA 1
ATOM 2387 C C . SER A 1 320 ? 14.969 -48.416 -6.128 1.00 52.56 320 SER A C 1
ATOM 2389 O O . SER A 1 320 ? 14.710 -49.586 -6.387 1.00 52.56 320 SER A O 1
ATOM 2391 N N . ASN A 1 321 ? 14.067 -47.442 -6.307 1.00 53.19 321 ASN A N 1
ATOM 2392 C CA . ASN A 1 321 ? 12.672 -47.692 -6.712 1.00 53.19 321 ASN A CA 1
ATOM 2393 C C . ASN A 1 321 ? 12.356 -47.317 -8.173 1.00 53.19 321 ASN A C 1
ATOM 2395 O O . ASN A 1 321 ? 11.206 -47.407 -8.592 1.00 53.19 321 ASN A O 1
ATOM 2399 N N . ALA A 1 322 ? 13.351 -46.906 -8.967 1.00 50.84 322 ALA A N 1
ATOM 2400 C CA . ALA A 1 322 ? 13.136 -46.411 -10.332 1.00 50.84 322 ALA A CA 1
ATOM 2401 C C . ALA A 1 322 ? 13.378 -47.450 -11.453 1.00 50.84 322 ALA A C 1
ATOM 2403 O O . ALA A 1 322 ? 13.303 -47.093 -12.626 1.00 50.84 322 ALA A O 1
ATOM 2404 N N . LEU A 1 323 ? 13.655 -48.724 -11.135 1.00 50.94 323 LEU A N 1
ATOM 2405 C CA . LEU A 1 323 ? 14.062 -49.738 -12.129 1.00 50.94 323 LEU A CA 1
ATOM 2406 C C . LEU A 1 323 ? 13.089 -50.916 -12.343 1.00 50.94 323 LEU A C 1
ATOM 2408 O O . LEU A 1 323 ? 13.466 -51.908 -12.958 1.00 50.94 323 LEU A O 1
ATOM 2412 N N . THR A 1 324 ? 11.823 -50.813 -11.933 1.00 54.47 324 THR A N 1
ATOM 2413 C CA . THR A 1 324 ? 10.812 -51.877 -12.149 1.00 54.47 324 THR A CA 1
ATOM 2414 C C . THR A 1 324 ? 9.573 -51.439 -12.934 1.00 54.47 324 THR A C 1
ATOM 2416 O O . THR A 1 324 ? 8.498 -52.005 -12.766 1.00 54.47 324 THR A O 1
ATOM 2419 N N . PHE A 1 325 ? 9.710 -50.487 -13.861 1.00 48.41 325 PHE A N 1
ATOM 2420 C CA . PHE A 1 325 ? 8.651 -50.184 -14.837 1.00 48.41 325 PHE A CA 1
ATOM 2421 C C . PHE A 1 325 ? 9.135 -50.417 -16.274 1.00 48.41 325 PHE A C 1
ATOM 2423 O O . PHE A 1 325 ? 9.211 -49.513 -17.103 1.00 48.41 325 PHE A O 1
ATOM 2430 N N . ALA A 1 326 ? 9.512 -51.667 -16.551 1.00 46.78 326 ALA A N 1
ATOM 2431 C CA . ALA A 1 326 ? 9.796 -52.155 -17.892 1.00 46.78 326 ALA A CA 1
ATOM 2432 C C . ALA A 1 326 ? 8.530 -52.766 -18.522 1.00 46.78 326 ALA A C 1
ATOM 2434 O O . ALA A 1 326 ? 7.899 -53.654 -17.960 1.00 46.78 326 ALA A O 1
ATOM 2435 N N . SER A 1 327 ? 8.217 -52.269 -19.721 1.00 50.88 327 SER A N 1
ATOM 2436 C CA . SER A 1 327 ? 7.483 -52.922 -20.814 1.00 50.88 327 SER A CA 1
ATOM 2437 C C . SER A 1 327 ? 6.104 -53.541 -20.528 1.00 50.88 327 SER A C 1
ATOM 2439 O O . SER A 1 327 ? 5.976 -54.738 -20.284 1.00 50.88 327 SER A O 1
ATOM 2441 N N . SER A 1 328 ? 5.045 -52.772 -20.787 1.00 44.19 328 SER A N 1
ATOM 2442 C CA . SER A 1 328 ? 3.830 -53.327 -21.399 1.00 44.19 328 SER A CA 1
ATOM 2443 C C . SER A 1 328 ? 3.408 -52.437 -22.575 1.00 44.19 328 SER A C 1
ATOM 2445 O O . SER A 1 328 ? 2.854 -51.357 -22.410 1.00 44.19 328 SER A O 1
ATOM 2447 N N . SER A 1 329 ? 3.763 -52.858 -23.791 1.00 54.59 329 SER A N 1
ATOM 2448 C CA . SER A 1 329 ? 3.183 -52.320 -25.028 1.00 54.59 329 SER A CA 1
ATOM 2449 C C . SER A 1 329 ? 1.994 -53.196 -25.426 1.00 54.59 329 SER A C 1
ATOM 2451 O O . SER A 1 329 ? 2.153 -54.418 -25.444 1.00 54.59 329 SER A O 1
ATOM 2453 N N . PRO A 1 330 ? 0.822 -52.629 -25.757 1.00 60.00 330 PRO A N 1
ATOM 2454 C CA . PRO A 1 330 ? -0.288 -53.405 -26.295 1.00 60.00 330 PRO A CA 1
ATOM 2455 C C . PRO A 1 330 ? -0.087 -53.702 -27.796 1.00 60.00 330 PRO A C 1
ATOM 2457 O O . PRO A 1 330 ? 0.570 -52.925 -28.499 1.00 60.00 330 PRO A O 1
ATOM 2460 N N . PRO A 1 331 ? -0.646 -54.814 -28.312 1.00 61.34 331 PRO A N 1
ATOM 2461 C CA . PRO A 1 331 ? -0.487 -55.211 -29.703 1.00 61.34 331 PRO A CA 1
ATOM 2462 C C . PRO A 1 331 ? -1.319 -54.322 -30.632 1.00 61.34 331 PRO A C 1
ATOM 2464 O O . PRO A 1 331 ? -2.464 -53.965 -30.354 1.00 61.34 331 PRO A O 1
ATOM 2467 N N . ARG A 1 332 ? -0.716 -53.980 -31.769 1.00 57.72 332 ARG A N 1
ATOM 2468 C CA . ARG A 1 332 ? -1.310 -53.202 -32.855 1.00 57.72 332 ARG A CA 1
ATOM 2469 C C . ARG A 1 332 ? -2.208 -54.136 -33.675 1.00 57.72 332 ARG A C 1
ATOM 2471 O O . ARG A 1 332 ? -1.703 -55.045 -34.328 1.00 57.72 332 ARG A O 1
ATOM 2478 N N . ALA A 1 333 ? -3.521 -53.937 -33.605 1.00 55.69 333 ALA A N 1
ATOM 2479 C CA . ALA A 1 333 ? -4.479 -54.637 -34.453 1.00 55.69 333 ALA A CA 1
ATOM 2480 C C . ALA A 1 333 ? -4.340 -54.150 -35.904 1.00 55.69 333 ALA A C 1
ATOM 2482 O O . ALA A 1 333 ? -4.312 -52.945 -36.157 1.00 55.69 333 ALA A O 1
ATOM 2483 N N . ALA A 1 334 ? -4.222 -55.099 -36.830 1.00 51.31 334 ALA A N 1
ATOM 2484 C CA . ALA A 1 334 ? -4.276 -54.872 -38.264 1.00 51.31 334 ALA A CA 1
ATOM 2485 C C . ALA A 1 334 ? -5.723 -55.022 -38.747 1.00 51.31 334 ALA A C 1
ATOM 2487 O O . ALA A 1 334 ? -6.331 -56.063 -38.499 1.00 51.31 334 ALA A O 1
ATOM 2488 N N . LEU A 1 335 ? -6.223 -53.996 -39.437 1.00 55.34 335 LEU A N 1
ATOM 2489 C CA . LEU A 1 335 ? -7.236 -54.045 -40.493 1.00 55.34 335 LEU A CA 1
ATOM 2490 C C . LEU A 1 335 ? -6.892 -52.948 -41.505 1.00 55.34 335 LEU A C 1
ATOM 2492 O O . LEU A 1 335 ? -6.528 -51.840 -41.045 1.00 55.34 335 LEU A O 1
#